Protein AF-0000000078819434 (afdb_homodimer)

Structure (mmCIF, N/CA/C/O backbone):
data_AF-0000000078819434-model_v1
#
loop_
_entity.id
_entity.type
_entity.pdbx_description
1 polymer 'TsaA-like domain-containing protein'
#
loop_
_atom_site.group_PDB
_atom_site.id
_atom_site.type_symbol
_atom_site.label_atom_id
_atom_site.label_alt_id
_atom_site.label_comp_id
_atom_site.label_asym_id
_atom_site.label_entity_id
_atom_site.label_seq_id
_atom_site.pdbx_PDB_ins_code
_atom_site.Cartn_x
_atom_site.Cartn_y
_atom_site.Cartn_z
_atom_site.occupancy
_atom_site.B_iso_or_equiv
_atom_site.auth_seq_id
_atom_site.auth_comp_id
_atom_site.auth_asym_id
_atom_site.auth_atom_id
_atom_site.pdbx_PDB_model_num
ATOM 1 N N . MET A 1 1 ? -28.078 16.328 32.906 1 25.5 1 MET A N 1
ATOM 2 C CA . MET A 1 1 ? -27.984 14.93 32.469 1 25.5 1 MET A CA 1
ATOM 3 C C . MET A 1 1 ? -27.109 14.805 31.234 1 25.5 1 MET A C 1
ATOM 5 O O . MET A 1 1 ? -27.562 15.086 30.125 1 25.5 1 MET A O 1
ATOM 9 N N . ARG A 1 2 ? -25.828 15.281 31.203 1 29.62 2 ARG A N 1
ATOM 10 C CA . ARG A 1 2 ? -24.844 15.492 30.156 1 29.62 2 ARG A CA 1
ATOM 11 C C . ARG A 1 2 ? -24.516 14.188 29.438 1 29.62 2 ARG A C 1
ATOM 13 O O . ARG A 1 2 ? -24.094 13.211 30.078 1 29.62 2 ARG A O 1
ATOM 20 N N . GLN A 1 3 ? -25.312 13.688 28.453 1 29.58 3 GLN A N 1
ATOM 21 C CA . GLN A 1 3 ? -25.172 12.469 27.672 1 29.58 3 GLN A CA 1
ATOM 22 C C . GLN A 1 3 ? -23.719 12.234 27.281 1 29.58 3 GLN A C 1
ATOM 24 O O . GLN A 1 3 ? -23.125 13.062 26.594 1 29.58 3 GLN A O 1
ATOM 29 N N . LYS A 1 4 ? -22.844 11.484 28.062 1 32.09 4 LYS A N 1
ATOM 30 C CA . LYS A 1 4 ? -21.516 10.906 27.922 1 32.09 4 LYS A CA 1
ATOM 31 C C . LYS A 1 4 ? -21.312 10.305 26.547 1 32.09 4 LYS A C 1
ATOM 33 O O . LYS A 1 4 ? -22.016 9.359 26.156 1 32.09 4 LYS A O 1
ATOM 38 N N . MET A 1 5 ? -21.312 11.055 25.438 1 34.53 5 MET A N 1
ATOM 39 C CA . MET A 1 5 ? -20.969 10.609 24.094 1 34.53 5 MET A CA 1
ATOM 40 C C . MET A 1 5 ? -19.906 9.516 24.125 1 34.53 5 MET A C 1
ATOM 42 O O . MET A 1 5 ? -18.797 9.734 24.609 1 34.53 5 MET A O 1
ATOM 46 N N . ASN A 1 6 ? -20.172 8.156 24.5 1 36.69 6 ASN A N 1
ATOM 47 C CA . ASN A 1 6 ? -19.562 6.836 24.594 1 36.69 6 ASN A CA 1
ATOM 48 C C . ASN A 1 6 ? -18.438 6.664 23.578 1 36.69 6 ASN A C 1
ATOM 50 O O . ASN A 1 6 ? -18.672 6.656 22.375 1 36.69 6 ASN A O 1
ATOM 54 N N . GLU A 1 7 ? -17.203 7.133 23.688 1 38.94 7 GLU A N 1
ATOM 55 C CA . GLU A 1 7 ? -15.805 7.047 23.281 1 38.94 7 GLU A CA 1
ATOM 56 C C . GLU A 1 7 ? -15.422 5.617 22.922 1 38.94 7 GLU A C 1
ATOM 58 O O . GLU A 1 7 ? -14.5 5.043 23.5 1 38.94 7 GLU A O 1
ATOM 63 N N . SER A 1 8 ? -16.219 4.703 22.812 1 44.66 8 SER A N 1
ATOM 64 C CA . SER A 1 8 ? -15.781 3.33 22.594 1 44.66 8 SER A CA 1
ATOM 65 C C . SER A 1 8 ? -14.797 3.244 21.422 1 44.66 8 SER A C 1
ATOM 67 O O . SER A 1 8 ? -15.078 2.594 20.422 1 44.66 8 SER A O 1
ATOM 69 N N . ALA A 1 9 ? -14.328 4.371 20.938 1 54 9 ALA A N 1
ATOM 70 C CA . ALA A 1 9 ? -13.297 4.301 19.906 1 54 9 ALA A CA 1
ATOM 71 C C . ALA A 1 9 ? -12.227 3.271 20.266 1 54 9 ALA A C 1
ATOM 73 O O . ALA A 1 9 ? -11.695 3.281 21.391 1 54 9 ALA A O 1
ATOM 74 N N . GLU A 1 10 ? -12.406 2.029 19.938 1 62.59 10 GLU A N 1
ATOM 75 C CA . GLU A 1 10 ? -11.297 1.103 20.141 1 62.59 10 GLU A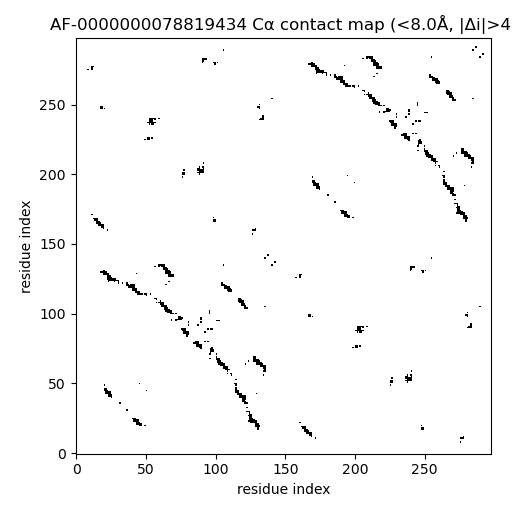 CA 1
ATOM 76 C C . GLU A 1 10 ? -9.961 1.827 20.078 1 62.59 10 GLU A C 1
ATOM 78 O O . GLU A 1 10 ? -9.742 2.682 19.219 1 62.59 10 GLU A O 1
ATOM 83 N N . PRO A 1 11 ? -9.289 1.777 21.25 1 76.62 11 PRO A N 1
ATOM 84 C CA . PRO A 1 11 ? -7.977 2.43 21.297 1 76.62 11 PRO A CA 1
ATOM 85 C C . PRO A 1 11 ? -7.098 2.076 20.094 1 76.62 11 PRO A C 1
ATOM 87 O O . PRO A 1 11 ? -7.191 0.965 19.578 1 76.62 11 PRO A O 1
ATOM 90 N N . ILE A 1 12 ? -6.488 3.025 19.438 1 81.5 12 ILE A N 1
ATOM 91 C CA . ILE A 1 12 ? -5.496 2.799 18.391 1 81.5 12 ILE A CA 1
ATOM 92 C C . ILE A 1 12 ? -4.402 1.867 18.906 1 81.5 12 ILE A C 1
ATOM 94 O O . ILE A 1 12 ? -3.797 2.131 19.953 1 81.5 12 ILE A O 1
ATOM 98 N N . PRO A 1 13 ? -4.238 0.795 18.172 1 90.56 13 PRO A N 1
ATOM 99 C CA . PRO A 1 13 ? -3.193 -0.119 18.641 1 90.56 13 PRO A CA 1
ATOM 100 C C . PRO A 1 13 ? -1.81 0.527 18.656 1 90.56 13 PRO A C 1
ATOM 102 O O . PRO A 1 13 ? -1.481 1.321 17.781 1 90.56 13 PRO A O 1
ATOM 105 N N . GLU A 1 14 ? -1.009 0.171 19.594 1 92.31 14 GLU A N 1
ATOM 106 C CA . GLU A 1 14 ? 0.355 0.684 19.672 1 92.31 14 GLU A CA 1
ATOM 107 C C . GLU A 1 14 ? 1.244 0.078 18.594 1 92.31 14 GLU A C 1
ATOM 109 O O . GLU A 1 14 ? 2.096 0.765 18.031 1 92.31 14 GLU A O 1
ATOM 114 N N . LYS A 1 15 ? 1.015 -1.236 18.406 1 97.44 15 LYS A N 1
ATOM 115 C CA . LYS A 1 15 ? 1.747 -1.977 17.375 1 97.44 15 LYS A CA 1
ATOM 116 C C . LYS A 1 15 ? 0.814 -2.889 16.578 1 97.44 15 LYS A C 1
ATOM 118 O O . LYS A 1 15 ? -0.239 -3.291 17.078 1 97.44 15 LYS A O 1
ATOM 123 N N . VAL A 1 16 ? 1.163 -3.109 15.391 1 97.44 16 VAL A N 1
ATOM 124 C CA . VAL A 1 16 ? 0.463 -4.039 14.516 1 97.44 16 VAL A CA 1
ATOM 125 C C . VAL A 1 16 ? 1.442 -5.078 13.977 1 97.44 16 VAL A C 1
ATOM 127 O O . VAL A 1 16 ? 2.539 -4.734 13.523 1 97.44 16 VAL A O 1
ATOM 130 N N . GLU A 1 17 ? 1.065 -6.328 14 1 97.75 17 GLU A N 1
ATOM 131 C CA . GLU A 1 17 ? 1.935 -7.406 13.539 1 97.75 17 GLU A CA 1
ATOM 132 C C . GLU A 1 17 ? 1.395 -8.047 12.266 1 97.75 17 GLU A C 1
ATOM 134 O O . GLU A 1 17 ? 0.204 -8.359 12.18 1 97.75 17 GLU A O 1
ATOM 139 N N . PHE A 1 18 ? 2.232 -8.266 11.305 1 98.12 18 PHE A N 1
ATOM 140 C CA . PHE A 1 18 ? 1.884 -8.906 10.047 1 98.12 18 PHE A CA 1
ATOM 141 C C . PHE A 1 18 ? 2.756 -10.133 9.805 1 98.12 18 PHE A C 1
ATOM 143 O O . PHE A 1 18 ? 3.881 -10.203 10.297 1 98.12 18 PHE A O 1
ATOM 150 N N . THR A 1 19 ? 2.254 -11.055 9.109 1 98.31 19 THR A N 1
ATOM 151 C CA . THR A 1 19 ? 2.982 -12.227 8.633 1 98.31 19 THR A CA 1
ATOM 152 C C . THR A 1 19 ? 3.127 -12.195 7.117 1 98.31 19 THR A C 1
ATOM 154 O O . THR A 1 19 ? 2.127 -12.18 6.395 1 98.31 19 THR A O 1
ATOM 157 N N . PRO A 1 20 ? 4.398 -12.172 6.641 1 98.75 20 PRO A N 1
ATOM 158 C CA . PRO A 1 20 ? 4.543 -12.195 5.184 1 98.75 20 PRO A CA 1
ATOM 159 C C . PRO A 1 20 ? 3.73 -13.312 4.523 1 98.75 20 PRO A C 1
ATOM 161 O O . PRO A 1 20 ? 3.666 -14.422 5.047 1 98.75 20 PRO A O 1
ATOM 164 N N . ILE A 1 21 ? 3.125 -13.031 3.438 1 98.88 21 ILE A N 1
ATOM 165 C CA . ILE A 1 21 ? 2.275 -14 2.758 1 98.88 21 ILE A CA 1
ATOM 166 C C . ILE A 1 21 ? 3.1 -14.781 1.735 1 98.88 21 ILE A C 1
ATOM 168 O O . ILE A 1 21 ? 2.617 -15.758 1.153 1 98.88 21 ILE A O 1
ATOM 172 N N . GLY A 1 22 ? 4.277 -14.352 1.453 1 98.75 22 GLY A N 1
ATOM 173 C CA . GLY A 1 22 ? 5.211 -14.906 0.484 1 98.75 22 GLY A CA 1
ATOM 174 C C . GLY A 1 22 ? 6.477 -14.086 0.333 1 98.75 22 GLY A C 1
ATOM 175 O O . GLY A 1 22 ? 6.812 -13.289 1.211 1 98.75 22 GLY A O 1
ATOM 176 N N . TYR A 1 23 ? 7.227 -14.312 -0.763 1 98.5 23 TYR A N 1
ATOM 177 C CA . TYR A 1 23 ? 8.461 -13.57 -1.005 1 98.5 23 TYR A CA 1
ATOM 178 C C . TYR A 1 23 ? 8.734 -13.438 -2.498 1 98.5 23 TYR A C 1
ATOM 180 O O . TYR A 1 23 ? 8.148 -14.164 -3.309 1 98.5 23 TYR A O 1
ATOM 188 N N . VAL A 1 24 ? 9.547 -12.516 -2.838 1 97.69 24 VAL A N 1
ATOM 189 C CA . VAL A 1 24 ? 9.922 -12.242 -4.219 1 97.69 24 VAL A CA 1
ATOM 190 C C . VAL A 1 24 ? 11.078 -13.156 -4.633 1 97.69 24 VAL A C 1
ATOM 192 O O . VAL A 1 24 ? 12.016 -13.359 -3.865 1 97.69 24 VAL A O 1
ATOM 195 N N . GLU A 1 25 ? 10.992 -13.703 -5.781 1 97.19 25 GLU A N 1
ATOM 196 C CA . GLU A 1 25 ? 12.094 -14.414 -6.426 1 97.19 25 GLU A CA 1
ATOM 197 C C . GLU A 1 25 ? 12.461 -13.766 -7.758 1 97.19 25 GLU A C 1
ATOM 199 O O . GLU A 1 25 ? 11.648 -13.727 -8.688 1 97.19 25 GLU A O 1
ATOM 204 N N . ASN A 1 26 ? 13.594 -13.203 -7.809 1 94.88 26 ASN A N 1
ATOM 205 C CA . ASN A 1 26 ? 14.141 -12.633 -9.031 1 94.88 26 ASN A CA 1
ATOM 206 C C . ASN A 1 26 ? 15.664 -12.5 -8.961 1 94.88 26 ASN A C 1
ATOM 208 O O . ASN A 1 26 ? 16.297 -13.125 -8.109 1 94.88 26 ASN A O 1
ATOM 212 N N . ASP A 1 27 ? 16.219 -11.812 -9.977 1 88.62 27 ASP A N 1
ATOM 213 C CA . ASP A 1 27 ? 17.672 -11.734 -10.055 1 88.62 27 ASP A CA 1
ATOM 214 C C . ASP A 1 27 ? 18.188 -10.344 -9.68 1 88.62 27 ASP A C 1
ATOM 216 O O . ASP A 1 27 ? 19.312 -9.984 -9.992 1 88.62 27 ASP A O 1
ATOM 220 N N . TYR A 1 28 ? 17.266 -9.641 -8.984 1 79.56 28 TYR A N 1
ATOM 221 C CA . TYR A 1 28 ? 17.641 -8.312 -8.523 1 79.56 28 TYR A CA 1
ATOM 222 C C . TYR A 1 28 ? 18.359 -8.383 -7.18 1 79.56 28 TYR A C 1
ATOM 224 O O . TYR A 1 28 ? 17.812 -8.867 -6.191 1 79.56 28 TYR A O 1
ATOM 232 N N . LEU A 1 29 ? 19.625 -8.094 -7.176 1 70.06 29 LEU A N 1
ATOM 233 C CA . LEU A 1 29 ? 20.328 -8.18 -5.898 1 70.06 29 LEU A CA 1
ATOM 234 C C . LEU A 1 29 ? 20.422 -6.812 -5.238 1 70.06 29 LEU A C 1
ATOM 236 O O . LEU A 1 29 ? 20.641 -6.715 -4.027 1 70.06 29 LEU A O 1
ATOM 240 N N . GLU A 1 30 ? 20.375 -5.766 -6.023 1 71.81 30 GLU A N 1
ATOM 241 C CA . GLU A 1 30 ? 20.406 -4.402 -5.504 1 71.81 30 GLU A CA 1
ATOM 242 C C . GLU A 1 30 ? 19.297 -3.557 -6.117 1 71.81 30 GLU A C 1
ATOM 244 O O . GLU A 1 30 ? 18.844 -3.824 -7.234 1 71.81 30 GLU A O 1
ATOM 249 N N . PRO A 1 31 ? 18.844 -2.699 -5.102 1 64.56 31 PRO A N 1
ATOM 250 C CA . PRO A 1 31 ? 17.844 -1.808 -5.68 1 64.56 31 PRO A CA 1
ATOM 251 C C . PRO A 1 31 ? 18.344 -1.08 -6.926 1 64.56 31 PRO A C 1
ATOM 253 O O . PRO A 1 31 ? 19.516 -0.708 -7 1 64.56 31 PRO A O 1
ATOM 256 N N . GLY A 1 32 ? 17.844 -1.415 -8.078 1 58.59 32 GLY A N 1
ATOM 257 C CA . GLY A 1 32 ? 18.312 -0.776 -9.289 1 58.59 32 GLY A CA 1
ATOM 258 C C . GLY A 1 32 ? 17.516 0.456 -9.672 1 58.59 32 GLY A C 1
ATOM 259 O O . GLY A 1 32 ? 16.562 0.822 -8.984 1 58.59 32 GLY A O 1
ATOM 260 N N . HIS A 1 33 ? 18.078 1.129 -10.727 1 58.31 33 HIS A N 1
ATOM 261 C CA . HIS A 1 33 ? 17.391 2.275 -11.312 1 58.31 33 HIS A CA 1
ATOM 262 C C . HIS A 1 33 ? 16.125 1.846 -12.039 1 58.31 33 HIS A C 1
ATOM 264 O O . HIS A 1 33 ? 16.016 0.706 -12.5 1 58.31 33 HIS A O 1
ATOM 270 N N . ASN A 1 34 ? 14.992 2.672 -11.984 1 58.5 34 ASN A N 1
ATOM 271 C CA . ASN A 1 34 ? 13.633 2.523 -12.492 1 58.5 34 ASN A CA 1
ATOM 272 C C . ASN A 1 34 ? 13.625 1.877 -13.875 1 58.5 34 ASN A C 1
ATOM 274 O O . ASN A 1 34 ? 12.852 0.951 -14.133 1 58.5 34 ASN A O 1
ATOM 278 N N . GLU A 1 35 ? 14.523 2.307 -14.711 1 56.47 35 GLU A N 1
ATOM 279 C CA . GLU A 1 35 ? 14.43 1.918 -16.109 1 56.47 35 GLU A CA 1
ATOM 280 C C . GLU A 1 35 ? 14.711 0.429 -16.297 1 56.47 35 GLU A C 1
ATOM 282 O O . GLU A 1 35 ? 14.148 -0.212 -17.188 1 56.47 35 GLU A O 1
ATOM 287 N N . GLU A 1 36 ? 15.492 -0.073 -15.422 1 59.62 36 GLU A N 1
ATOM 288 C CA . GLU A 1 36 ? 15.867 -1.474 -15.586 1 59.62 36 GLU A CA 1
ATOM 289 C C . GLU A 1 36 ? 14.828 -2.402 -14.969 1 59.62 36 GLU A C 1
ATOM 291 O O . GLU A 1 36 ? 14.672 -3.545 -15.406 1 59.62 36 GLU A O 1
ATOM 296 N N . ILE A 1 37 ? 14.062 -1.906 -14.141 1 64.31 37 ILE A N 1
ATOM 297 C CA . ILE A 1 37 ? 13.117 -2.711 -13.375 1 64.31 37 ILE A CA 1
ATOM 298 C C . ILE A 1 37 ? 11.828 -2.881 -14.18 1 64.31 37 ILE A C 1
ATOM 300 O O . ILE A 1 37 ? 11.234 -3.963 -14.188 1 64.31 37 ILE A O 1
ATOM 304 N N . TYR A 1 38 ? 11.414 -1.924 -14.969 1 66.12 38 TYR A N 1
ATOM 305 C CA . TYR A 1 38 ? 10.086 -1.907 -15.57 1 66.12 38 TYR A CA 1
ATOM 306 C C . TYR A 1 38 ? 9.914 -3.072 -16.547 1 66.12 38 TYR A C 1
ATOM 308 O O . TYR A 1 38 ? 8.812 -3.605 -16.688 1 66.12 38 TYR A O 1
ATOM 316 N N . GLY A 1 39 ? 10.961 -3.566 -16.953 1 78.56 39 GLY A N 1
ATOM 317 C CA . GLY A 1 39 ? 10.773 -4.613 -17.938 1 78.56 39 GLY A CA 1
ATOM 318 C C . GLY A 1 39 ? 11.18 -5.984 -17.453 1 78.56 39 GLY A C 1
ATOM 319 O O . GLY A 1 39 ? 11.023 -6.98 -18.156 1 78.56 39 GLY A O 1
ATOM 320 N N . LYS A 1 40 ? 11.336 -6.039 -16.203 1 89.44 40 LYS A N 1
ATOM 321 C CA . LYS A 1 40 ? 11.844 -7.312 -15.703 1 89.44 40 LYS A CA 1
ATOM 322 C C . LYS A 1 40 ? 10.742 -8.125 -15.039 1 89.44 40 LYS A C 1
ATOM 324 O O . LYS A 1 40 ? 9.867 -7.566 -14.367 1 89.44 40 LYS A O 1
ATOM 329 N N . VAL A 1 41 ? 10.867 -9.445 -15.273 1 95.44 41 VAL A N 1
ATOM 330 C CA . VAL A 1 41 ? 9.883 -10.375 -14.727 1 95.44 41 VAL A CA 1
ATOM 331 C C . VAL A 1 41 ? 10.32 -10.844 -13.344 1 95.44 41 VAL A C 1
ATOM 333 O O . VAL A 1 41 ? 11.5 -11.148 -13.133 1 95.44 41 VAL A O 1
ATOM 336 N N . SER A 1 42 ? 9.477 -10.852 -12.422 1 97.31 42 SER A N 1
ATOM 337 C CA . SER A 1 42 ? 9.672 -11.391 -11.086 1 97.31 42 SER A CA 1
ATOM 338 C C . SER A 1 42 ? 8.594 -12.398 -10.727 1 97.31 42 SER A C 1
ATOM 340 O O . SER A 1 42 ? 7.516 -12.398 -11.328 1 97.31 42 SER A O 1
ATOM 342 N N . LYS A 1 43 ? 8.938 -13.258 -9.836 1 98.62 43 LYS A N 1
ATOM 343 C CA . LYS A 1 43 ? 7.969 -14.18 -9.25 1 98.62 43 LYS A CA 1
ATOM 344 C C . LYS A 1 43 ? 7.652 -13.797 -7.805 1 98.62 43 LYS A C 1
ATOM 346 O O . LYS A 1 43 ? 8.539 -13.367 -7.059 1 98.62 43 LYS A O 1
ATOM 351 N N . ILE A 1 44 ? 6.473 -13.891 -7.477 1 98.81 44 ILE A N 1
ATOM 352 C CA . ILE A 1 44 ? 6.047 -13.883 -6.082 1 98.81 44 ILE A CA 1
ATOM 353 C C . ILE A 1 44 ? 5.613 -15.289 -5.664 1 98.81 44 ILE A C 1
ATOM 355 O O . ILE A 1 44 ? 4.637 -15.828 -6.191 1 98.81 44 ILE A O 1
ATOM 359 N N . ILE A 1 45 ? 6.34 -15.859 -4.758 1 98.88 45 ILE A N 1
ATOM 360 C CA . ILE A 1 45 ? 6.02 -17.188 -4.242 1 98.88 45 ILE A CA 1
ATOM 361 C C . ILE A 1 45 ? 5.168 -17.062 -2.982 1 98.88 45 ILE A C 1
ATOM 363 O O . ILE A 1 45 ? 5.68 -16.734 -1.906 1 98.88 45 ILE A O 1
ATOM 367 N N . LEU A 1 46 ? 3.898 -17.312 -3.113 1 98.88 46 LEU A N 1
ATOM 368 C CA . LEU A 1 46 ? 2.979 -17.234 -1.985 1 98.88 46 LEU A CA 1
ATOM 369 C C . LEU A 1 46 ? 3.066 -18.484 -1.123 1 98.88 46 LEU A C 1
ATOM 371 O O . LEU A 1 46 ? 3.359 -19.578 -1.629 1 98.88 46 LEU A O 1
ATOM 375 N N . ARG A 1 47 ? 2.816 -18.328 0.183 1 98.69 47 ARG A N 1
ATOM 376 C CA . ARG A 1 47 ? 2.602 -19.516 1.012 1 98.69 47 ARG A CA 1
ATOM 377 C C . ARG A 1 47 ? 1.534 -20.422 0.406 1 98.69 47 ARG A C 1
ATOM 379 O O . ARG A 1 47 ? 0.509 -19.938 -0.083 1 98.69 47 ARG A O 1
ATOM 386 N N . LYS A 1 48 ? 1.708 -21.672 0.483 1 98.69 48 LYS A N 1
ATOM 387 C CA . LYS A 1 48 ? 0.814 -22.625 -0.157 1 98.69 48 LYS A CA 1
ATOM 388 C C . LYS A 1 48 ? -0.596 -22.531 0.417 1 98.69 48 LYS A C 1
ATOM 390 O O . LYS A 1 48 ? -1.579 -22.719 -0.304 1 98.69 48 LYS A O 1
ATOM 395 N N . ASP A 1 49 ? -0.721 -22.297 1.739 1 98.69 49 ASP A N 1
ATOM 396 C CA . ASP A 1 49 ? -2.025 -22.25 2.391 1 98.69 49 ASP A CA 1
ATOM 397 C C . ASP A 1 49 ? -2.824 -21.031 1.91 1 98.69 49 ASP A C 1
ATOM 399 O O . ASP A 1 49 ? -4.02 -20.922 2.188 1 98.69 49 ASP A O 1
ATOM 403 N N . LEU A 1 50 ? -2.23 -20.125 1.13 1 98.88 50 LEU A N 1
ATOM 404 C CA . LEU A 1 50 ? -2.895 -18.906 0.7 1 98.88 50 LEU A CA 1
ATOM 405 C C . LEU A 1 50 ? -3.188 -18.938 -0.797 1 98.88 50 LEU A C 1
ATOM 407 O O . LEU A 1 50 ? -3.709 -17.969 -1.355 1 98.88 50 LEU A O 1
ATOM 411 N N . GLU A 1 51 ? -2.883 -20 -1.437 1 98.81 51 GLU A N 1
ATOM 412 C CA . GLU A 1 51 ? -2.998 -20.156 -2.883 1 98.81 51 GLU A CA 1
ATOM 413 C C . GLU A 1 51 ? -4.395 -19.781 -3.369 1 98.81 51 GLU A C 1
ATOM 415 O O . GLU A 1 51 ? -4.539 -19.094 -4.375 1 98.81 51 GLU A O 1
ATOM 420 N N . ASP A 1 52 ? -5.414 -20.203 -2.627 1 98.81 52 ASP A N 1
ATOM 421 C CA . ASP A 1 52 ? -6.793 -19.984 -3.045 1 98.81 52 ASP A CA 1
ATOM 422 C C . ASP A 1 52 ? -7.117 -18.484 -3.104 1 98.81 52 ASP A C 1
ATOM 424 O O . ASP A 1 52 ? -8.062 -18.078 -3.779 1 98.81 52 ASP A O 1
ATOM 428 N N . GLY A 1 53 ? -6.344 -17.656 -2.379 1 98.88 53 GLY A N 1
ATOM 429 C CA . GLY A 1 53 ? -6.559 -16.219 -2.391 1 98.88 53 GLY A CA 1
ATOM 430 C C . GLY A 1 53 ? -6.285 -15.586 -3.74 1 98.88 53 GLY A C 1
ATOM 431 O O . GLY A 1 53 ? -6.68 -14.445 -3.986 1 98.88 53 GLY A O 1
ATOM 432 N N . LEU A 1 54 ? -5.676 -16.328 -4.621 1 98.88 54 LEU A N 1
ATOM 433 C CA . LEU A 1 54 ? -5.324 -15.828 -5.945 1 98.88 54 LEU A CA 1
ATOM 434 C C . LEU A 1 54 ? -6.445 -16.094 -6.945 1 98.88 54 LEU A C 1
ATOM 436 O O . LEU A 1 54 ? -6.344 -15.727 -8.117 1 98.88 54 LEU A O 1
ATOM 440 N N . TYR A 1 55 ? -7.555 -16.656 -6.453 1 98.75 55 TYR A N 1
ATOM 441 C CA . TYR A 1 55 ? -8.688 -16.938 -7.324 1 98.75 55 TYR A CA 1
ATOM 442 C C . TYR A 1 55 ? -9.117 -15.688 -8.078 1 98.75 55 TYR A C 1
ATOM 444 O O . TYR A 1 55 ? -9.359 -14.641 -7.465 1 98.75 55 TYR A O 1
ATOM 452 N N . ARG A 1 56 ? -9.078 -15.664 -9.445 1 98.5 56 ARG A N 1
ATOM 453 C CA . ARG A 1 56 ? -9.531 -14.656 -10.406 1 98.5 56 ARG A CA 1
ATOM 454 C C . ARG A 1 56 ? -8.5 -13.539 -10.547 1 98.5 56 ARG A C 1
ATOM 456 O O . ARG A 1 56 ? -8.812 -12.477 -11.078 1 98.5 56 ARG A O 1
ATOM 463 N N . VAL A 1 57 ? -7.293 -13.727 -10.086 1 98.69 57 VAL A N 1
ATOM 464 C CA . VAL A 1 57 ? -6.238 -12.75 -10.312 1 98.69 57 VAL A CA 1
ATOM 465 C C . VAL A 1 57 ? -5.922 -12.664 -11.805 1 98.69 57 VAL A C 1
ATOM 467 O O . VAL A 1 57 ? -5.438 -11.641 -12.289 1 98.69 57 VAL A O 1
ATOM 470 N N . ASP A 1 58 ? -6.141 -13.734 -12.508 1 98.31 58 ASP A N 1
ATOM 471 C CA . ASP A 1 58 ? -5.824 -13.82 -13.93 1 98.31 58 ASP A CA 1
ATOM 472 C C . ASP A 1 58 ? -6.793 -12.98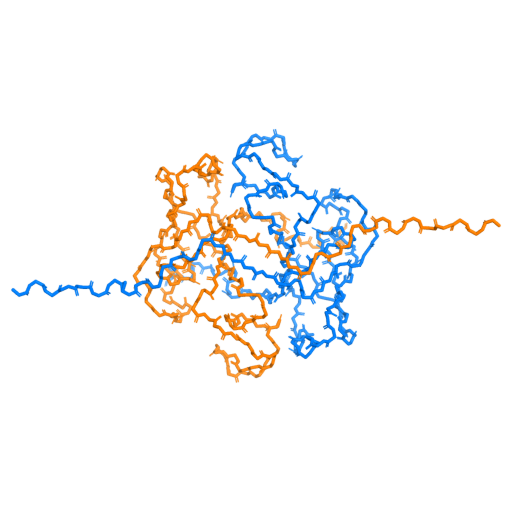4 -14.766 1 98.31 58 ASP A C 1
ATOM 474 O O . ASP A 1 58 ? -6.617 -12.844 -15.977 1 98.31 58 ASP A O 1
ATOM 478 N N . GLU A 1 59 ? -7.797 -12.367 -14.148 1 97.81 59 GLU A N 1
ATOM 479 C CA . GLU A 1 59 ? -8.719 -11.453 -14.82 1 97.81 59 GLU A CA 1
ATOM 480 C C . GLU A 1 59 ? -8.211 -10.016 -14.75 1 97.81 59 GLU A C 1
ATOM 482 O O . GLU A 1 59 ? -8.797 -9.117 -15.359 1 97.81 59 GLU A O 1
ATOM 487 N N . LEU A 1 60 ? -7.133 -9.82 -14.062 1 97.69 60 LEU A N 1
ATOM 488 C CA . LEU A 1 60 ? -6.594 -8.484 -13.828 1 97.69 60 LEU A CA 1
ATOM 489 C C . LEU A 1 60 ? -5.387 -8.219 -14.727 1 97.69 60 LEU A C 1
ATOM 491 O O . LEU A 1 60 ? -4.656 -9.148 -15.078 1 97.69 60 LEU A O 1
ATOM 495 N N . GLU A 1 61 ? -5.215 -6.977 -15.055 1 97.12 61 GLU A N 1
ATOM 496 C CA . GLU A 1 61 ? -4.055 -6.586 -15.852 1 97.12 61 GLU A CA 1
ATOM 497 C C . GLU A 1 61 ? -2.922 -6.078 -14.961 1 97.12 61 GLU A C 1
ATOM 499 O O . GLU A 1 61 ? -1.747 -6.32 -15.242 1 97.12 61 GLU A O 1
ATOM 504 N N . LYS A 1 62 ? -3.322 -5.375 -13.906 1 97.5 62 LYS A N 1
ATOM 505 C CA . LYS A 1 62 ? -2.352 -4.75 -13.008 1 97.5 62 LYS A CA 1
ATOM 506 C C . LYS A 1 62 ? -2.666 -5.066 -11.555 1 97.5 62 LYS A C 1
ATOM 508 O O . LYS A 1 62 ? -3.828 -5.266 -11.188 1 97.5 62 LYS A O 1
ATOM 513 N N . LEU A 1 63 ? -1.643 -5.133 -10.75 1 98.44 63 LEU A N 1
ATOM 514 C CA . LEU A 1 63 ? -1.741 -5.422 -9.32 1 98.44 63 LEU A CA 1
ATOM 515 C C . LEU A 1 63 ? -0.889 -4.453 -8.508 1 98.44 63 LEU A C 1
ATOM 517 O O . LEU A 1 63 ? 0.141 -3.975 -8.992 1 98.44 63 LEU A O 1
ATOM 521 N N . TYR A 1 64 ? -1.313 -4.172 -7.312 1 98.5 64 TYR A N 1
ATOM 522 C CA . TYR A 1 64 ? -0.448 -3.625 -6.273 1 98.5 64 TYR A CA 1
ATOM 523 C C . TYR A 1 64 ? 0.271 -4.738 -5.52 1 98.5 64 TYR A C 1
ATOM 525 O O . TYR A 1 64 ? -0.356 -5.703 -5.082 1 98.5 64 TYR A O 1
ATOM 533 N N . ILE A 1 65 ? 1.507 -4.609 -5.418 1 98.75 65 ILE A N 1
ATOM 534 C CA . ILE A 1 65 ? 2.254 -5.469 -4.504 1 98.75 65 ILE A CA 1
ATOM 535 C C . ILE A 1 65 ? 2.771 -4.645 -3.328 1 98.75 65 ILE A C 1
ATOM 537 O O . ILE A 1 65 ? 3.48 -3.654 -3.521 1 98.75 65 ILE A O 1
ATOM 541 N N . LEU A 1 66 ? 2.35 -4.953 -2.131 1 98.94 66 LEU A N 1
ATOM 542 C CA . LEU A 1 66 ? 2.887 -4.395 -0.896 1 98.94 66 LEU A CA 1
ATOM 543 C C . LEU A 1 66 ? 3.926 -5.328 -0.283 1 98.94 66 LEU A C 1
ATOM 545 O O . LEU A 1 66 ? 3.691 -6.535 -0.168 1 98.94 66 LEU A O 1
ATOM 549 N N . PHE A 1 67 ? 5.012 -4.824 0.071 1 98.69 67 PHE A N 1
ATOM 550 C CA . PHE A 1 67 ? 6.098 -5.66 0.562 1 98.69 67 PHE A CA 1
ATOM 551 C C . PHE A 1 67 ? 6.867 -4.953 1.672 1 98.69 67 PHE A C 1
ATOM 553 O O . PHE A 1 67 ? 6.602 -3.789 1.975 1 98.69 67 PHE A O 1
ATOM 560 N N . TYR A 1 68 ? 7.727 -5.672 2.355 1 98.5 68 TYR A N 1
ATOM 561 C CA . TYR A 1 68 ? 8.461 -5.176 3.512 1 98.5 68 TYR A CA 1
ATOM 562 C C . TYR A 1 68 ? 9.922 -4.938 3.166 1 98.5 68 TYR A C 1
ATOM 564 O O . TYR A 1 68 ? 10.609 -5.844 2.68 1 98.5 68 TYR A O 1
ATOM 572 N N . PHE A 1 69 ? 10.391 -3.725 3.34 1 96.5 69 PHE A N 1
ATOM 573 C CA . PHE A 1 69 ? 11.812 -3.422 3.17 1 96.5 69 PHE A CA 1
ATOM 574 C C . PHE A 1 69 ? 12.633 -4.039 4.293 1 96.5 69 PHE A C 1
ATOM 576 O O . PHE A 1 69 ? 13.109 -3.334 5.184 1 96.5 69 PHE A O 1
ATOM 583 N N . SER A 1 70 ? 12.859 -5.324 4.203 1 94.75 70 SER A N 1
ATOM 584 C CA . SER A 1 70 ? 13.461 -6.086 5.293 1 94.75 70 SER A CA 1
ATOM 585 C C . SER A 1 70 ? 14.93 -5.719 5.488 1 94.75 70 SER A C 1
ATOM 587 O O . SER A 1 70 ? 15.5 -5.961 6.555 1 94.75 70 SER A O 1
ATOM 589 N N . LYS A 1 71 ? 15.57 -5.121 4.52 1 92.38 71 LYS A N 1
ATOM 590 C CA . LYS A 1 71 ? 17 -4.82 4.602 1 92.38 71 LYS A CA 1
ATOM 591 C C . LYS A 1 71 ? 17.234 -3.352 4.934 1 92.38 71 LYS A C 1
ATOM 593 O O . LYS A 1 71 ? 18.375 -2.926 5.117 1 92.38 71 LYS A O 1
ATOM 598 N N . SER A 1 72 ? 16.188 -2.578 4.969 1 92.88 72 SER A N 1
ATOM 599 C CA . SER A 1 72 ? 16.281 -1.149 5.258 1 92.88 72 SER A CA 1
ATOM 600 C C . SER A 1 72 ? 15.898 -0.852 6.707 1 92.88 72 SER A C 1
ATOM 602 O O . SER A 1 72 ? 14.719 -0.747 7.035 1 92.88 72 SER A O 1
ATOM 604 N N . LYS A 1 73 ? 16.906 -0.671 7.543 1 90.75 73 LYS A N 1
ATOM 605 C CA . LYS A 1 73 ? 16.688 -0.43 8.969 1 90.75 73 LYS A CA 1
ATOM 606 C C . LYS A 1 73 ? 16.906 1.038 9.312 1 90.75 73 LYS A C 1
ATOM 608 O O . LYS A 1 73 ? 17.812 1.682 8.766 1 90.75 73 LYS A O 1
ATOM 613 N N . GLY A 1 74 ? 16.094 1.512 10.227 1 94.81 74 GLY A N 1
ATOM 614 C CA . GLY A 1 74 ? 16.203 2.904 10.633 1 94.81 74 GLY A CA 1
ATOM 615 C C . GLY A 1 74 ? 15.633 3.867 9.602 1 94.81 74 GLY A C 1
ATOM 616 O O . GLY A 1 74 ? 15.219 3.453 8.523 1 94.81 74 GLY A O 1
ATOM 617 N N . TYR A 1 75 ? 15.547 5.129 10.008 1 97.62 75 TYR A N 1
ATOM 618 C CA . TYR A 1 75 ? 15.047 6.137 9.078 1 97.62 75 TYR A CA 1
ATOM 619 C C . TYR A 1 75 ? 15.445 7.539 9.531 1 97.62 75 TYR A C 1
ATOM 621 O O . TYR A 1 75 ? 15.758 7.754 10.703 1 97.62 75 TYR A O 1
ATOM 629 N N . LYS A 1 76 ? 15.531 8.359 8.516 1 97.69 76 LYS A N 1
ATOM 630 C CA . LYS A 1 76 ? 15.562 9.812 8.703 1 97.69 76 LYS A CA 1
ATOM 631 C C . LYS A 1 76 ? 14.289 10.461 8.172 1 97.69 76 LYS A C 1
ATOM 633 O O . LYS A 1 76 ? 13.805 10.102 7.098 1 97.69 76 LYS A O 1
ATOM 638 N N . LEU A 1 77 ? 13.742 11.398 8.938 1 98.69 77 LEU A N 1
ATOM 639 C CA . LEU A 1 77 ? 12.5 12.039 8.523 1 98.69 77 LEU A CA 1
ATOM 640 C C . LEU A 1 77 ? 12.734 12.93 7.309 1 98.69 77 LEU A C 1
ATOM 642 O O . LEU A 1 77 ? 11.844 13.078 6.461 1 98.69 77 LEU A O 1
ATOM 646 N N . ILE A 1 78 ? 13.836 13.57 7.324 1 98.75 78 ILE A N 1
ATOM 647 C CA . ILE A 1 78 ? 14.266 14.336 6.156 1 98.75 78 ILE A CA 1
ATOM 648 C C . ILE A 1 78 ? 15.516 13.703 5.555 1 98.75 78 ILE A C 1
ATOM 650 O O . ILE A 1 78 ? 16.469 13.391 6.27 1 98.75 78 ILE A O 1
ATOM 654 N N . HIS A 1 79 ? 15.492 13.484 4.262 1 98.12 79 HIS A N 1
ATOM 655 C CA . HIS A 1 79 ? 16.578 12.812 3.564 1 98.12 79 HIS A CA 1
ATOM 656 C C . HIS A 1 79 ? 16.719 13.32 2.135 1 98.12 79 HIS A C 1
ATOM 658 O O . HIS A 1 79 ? 15.883 14.102 1.667 1 98.12 79 HIS A O 1
ATOM 664 N N . ARG A 1 80 ? 17.734 12.883 1.481 1 97 80 ARG A N 1
ATOM 665 C CA . ARG A 1 80 ? 17.953 13.219 0.079 1 97 80 ARG A CA 1
ATOM 666 C C . ARG A 1 80 ? 17.391 12.148 -0.839 1 97 80 ARG A C 1
ATOM 668 O O . ARG A 1 80 ? 17.766 10.977 -0.744 1 97 80 ARG A O 1
ATOM 675 N N . ARG A 1 81 ? 16.484 12.555 -1.688 1 93.25 81 ARG A N 1
ATOM 676 C CA . ARG A 1 81 ? 15.906 11.602 -2.629 1 93.25 81 ARG A CA 1
ATOM 677 C C . ARG A 1 81 ? 16.953 11.086 -3.602 1 93.25 81 ARG A C 1
ATOM 679 O O . ARG A 1 81 ? 17.812 11.844 -4.074 1 93.25 81 ARG A O 1
ATOM 686 N N . HIS A 1 82 ? 16.828 9.867 -3.951 1 85.12 82 HIS A N 1
ATOM 687 C CA . HIS A 1 82 ? 17.828 9.242 -4.809 1 85.12 82 HIS A CA 1
ATOM 688 C C . HIS A 1 82 ? 17.641 9.656 -6.266 1 85.12 82 HIS A C 1
ATOM 690 O O . HIS A 1 82 ? 18.625 9.781 -7.004 1 85.12 82 HIS A O 1
ATOM 696 N N . TYR A 1 83 ? 16.422 9.836 -6.637 1 83.56 83 TYR A N 1
ATOM 697 C CA . TYR A 1 83 ? 16.141 9.977 -8.062 1 83.56 83 TYR A CA 1
ATOM 698 C C . TYR A 1 83 ? 16.422 11.391 -8.539 1 83.56 83 TYR A C 1
ATOM 700 O O . TYR A 1 83 ? 16.641 11.625 -9.734 1 83.56 83 TYR A O 1
ATOM 708 N N . ASP A 1 84 ? 16.438 12.469 -7.695 1 89.25 84 ASP A N 1
ATOM 709 C CA . ASP A 1 84 ? 16.688 13.82 -8.188 1 89.25 84 ASP A CA 1
ATOM 710 C C . ASP A 1 84 ? 17.625 14.578 -7.254 1 89.25 84 ASP A C 1
ATOM 712 O O . ASP A 1 84 ? 17.984 15.727 -7.523 1 89.25 84 ASP A O 1
ATOM 716 N N . GLY A 1 85 ? 17.969 13.977 -6.145 1 93.31 85 GLY A N 1
ATOM 717 C CA . GLY A 1 85 ? 18.938 14.555 -5.238 1 93.31 85 GLY A CA 1
ATOM 718 C C . GLY A 1 85 ? 18.359 15.633 -4.344 1 93.31 85 GLY A C 1
ATOM 719 O O . GLY A 1 85 ? 19.078 16.234 -3.541 1 93.31 85 GLY A O 1
ATOM 720 N N . GLU A 1 86 ? 17.125 15.875 -4.383 1 96.31 86 GLU A N 1
ATOM 721 C CA . GLU A 1 86 ? 16.5 16.922 -3.58 1 96.31 86 GLU A CA 1
ATOM 722 C C . GLU A 1 86 ? 16.172 16.422 -2.178 1 96.31 86 GLU A C 1
ATOM 724 O O . GLU A 1 86 ? 15.93 15.227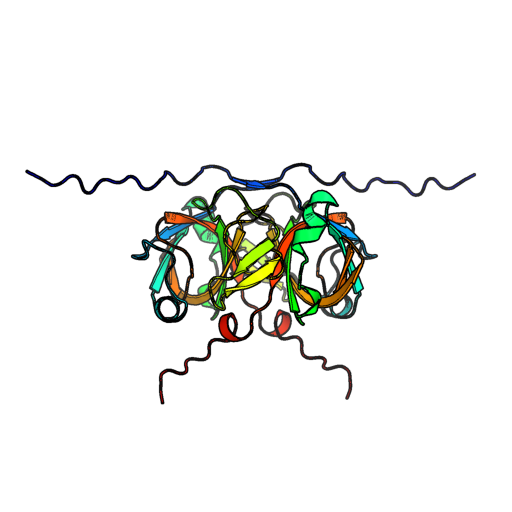 -1.982 1 96.31 86 GLU A O 1
ATOM 729 N N . MET A 1 87 ? 16.203 17.344 -1.203 1 98.19 87 MET A N 1
ATOM 730 C CA . MET A 1 87 ? 15.781 17.016 0.153 1 98.19 87 MET A CA 1
ATOM 731 C C . MET A 1 87 ? 14.266 16.844 0.223 1 98.19 87 MET A C 1
ATOM 733 O O . MET A 1 87 ? 13.523 17.594 -0.429 1 98.19 87 MET A O 1
ATOM 737 N N . SER A 1 88 ? 13.852 15.93 1.025 1 98.12 88 SER A N 1
ATOM 738 C CA . SER A 1 88 ? 12.43 15.648 1.147 1 98.12 88 SER A CA 1
ATOM 739 C C . SER A 1 88 ? 12.117 14.938 2.461 1 98.12 88 SER A C 1
ATOM 741 O O . SER A 1 88 ? 12.969 14.242 3.016 1 98.12 88 SER A O 1
ATOM 743 N N . GLY A 1 89 ? 10.906 15.219 2.973 1 98.88 89 GLY A N 1
ATOM 744 C CA . GLY A 1 89 ? 10.422 14.344 4.027 1 98.88 89 GLY A CA 1
ATOM 745 C C . GLY A 1 89 ? 10.172 12.922 3.553 1 98.88 89 GLY A C 1
ATOM 746 O O . GLY A 1 89 ? 9.844 12.703 2.383 1 98.88 89 GLY A O 1
ATOM 747 N N . VAL A 1 90 ? 10.289 12.016 4.449 1 98.75 90 VAL A N 1
ATOM 748 C CA . VAL A 1 90 ? 10.156 10.602 4.117 1 98.75 90 VAL A CA 1
ATOM 749 C C . VAL A 1 90 ? 8.758 10.328 3.561 1 98.75 90 VAL A C 1
ATOM 751 O O . VAL A 1 90 ? 8.586 9.469 2.688 1 98.75 90 VAL A O 1
ATOM 754 N N . PHE A 1 91 ? 7.691 11.078 3.961 1 98.88 91 PHE A N 1
ATOM 755 C CA . PHE A 1 91 ? 6.32 10.859 3.516 1 98.88 91 PHE A CA 1
ATOM 756 C C . PHE A 1 91 ? 6.059 11.578 2.201 1 98.88 91 PHE A C 1
ATOM 758 O O . PHE A 1 91 ? 4.98 11.438 1.614 1 98.88 91 PHE A O 1
ATOM 765 N N . ALA A 1 92 ? 7.004 12.367 1.735 1 98.56 92 ALA A N 1
ATOM 766 C CA . ALA A 1 92 ? 6.961 12.977 0.409 1 98.56 92 ALA A CA 1
ATOM 767 C C . ALA A 1 92 ? 7.961 12.312 -0.533 1 98.56 92 ALA A C 1
ATOM 769 O O . ALA A 1 92 ? 8.375 12.906 -1.528 1 98.56 92 ALA A O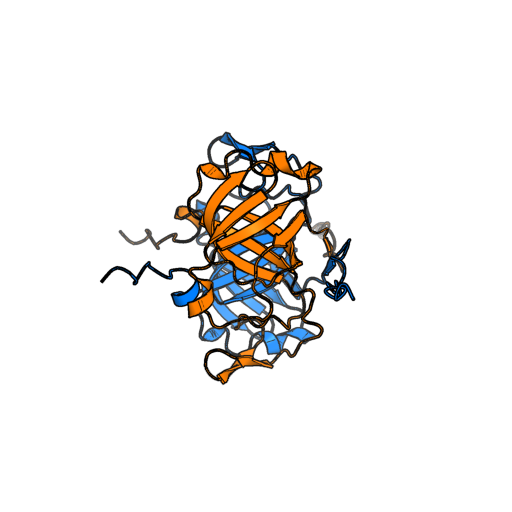 1
ATOM 770 N N . SER A 1 93 ? 8.383 11.102 -0.203 1 97.5 93 SER A N 1
ATOM 771 C CA . SER A 1 93 ? 9.32 10.352 -1.026 1 97.5 93 SER A CA 1
ATOM 772 C C . SER A 1 93 ? 8.992 8.859 -1.014 1 97.5 93 SER A C 1
ATOM 774 O O . SER A 1 93 ? 8.055 8.43 -0.338 1 97.5 93 SER A O 1
ATOM 776 N N . ARG A 1 94 ? 9.75 8.125 -1.806 1 96.38 94 ARG A N 1
ATOM 777 C CA . ARG A 1 94 ? 9.602 6.672 -1.88 1 96.38 94 ARG A CA 1
ATOM 778 C C . ARG A 1 94 ? 10.797 5.965 -1.253 1 96.38 94 ARG A C 1
ATOM 780 O O . ARG A 1 94 ? 11.133 4.848 -1.641 1 96.38 94 ARG A O 1
ATOM 787 N N . SER A 1 95 ? 11.461 6.625 -0.297 1 96 95 SER A N 1
ATOM 788 C CA . SER A 1 95 ? 12.602 6.051 0.415 1 96 95 SER A CA 1
ATOM 789 C C . SER A 1 95 ? 12.219 4.746 1.104 1 96 95 SER A C 1
ATOM 791 O O . SER A 1 95 ? 11.148 4.645 1.705 1 96 95 SER A O 1
ATOM 793 N N . PRO A 1 96 ? 13.133 3.719 1.024 1 96.56 96 PRO A N 1
ATOM 794 C CA . PRO A 1 96 ? 12.875 2.477 1.757 1 96.56 96 PRO A CA 1
ATOM 795 C C . PRO A 1 96 ? 13.117 2.617 3.258 1 96.56 96 PRO A C 1
ATOM 797 O O . PRO A 1 96 ? 12.75 1.729 4.031 1 96.56 96 PRO A O 1
ATOM 800 N N . PHE A 1 97 ? 13.82 3.67 3.707 1 97.5 97 PHE A N 1
ATOM 801 C CA . PHE A 1 97 ? 14.094 3.947 5.113 1 97.5 97 PHE A CA 1
ATOM 802 C C . PHE A 1 97 ? 12.984 4.797 5.723 1 97.5 97 PHE A C 1
ATOM 804 O O . PHE A 1 97 ? 13.008 6.023 5.633 1 97.5 97 PHE A O 1
ATOM 811 N N . ARG A 1 98 ? 12.102 4.199 6.402 1 98.25 98 ARG A N 1
ATOM 812 C CA . ARG A 1 98 ? 10.906 4.879 6.895 1 98.25 98 ARG A CA 1
ATOM 813 C C . ARG A 1 98 ? 10.414 4.254 8.195 1 98.25 98 ARG A C 1
ATOM 815 O O . ARG A 1 98 ? 10.836 3.154 8.555 1 98.25 98 ARG A O 1
ATOM 822 N N . PRO A 1 99 ? 9.5 4.957 8.969 1 98.5 99 PRO A N 1
ATOM 823 C CA . PRO A 1 99 ? 9.039 4.418 10.25 1 98.5 99 PRO A CA 1
ATOM 824 C C . PRO A 1 99 ? 8.453 3.014 10.125 1 98.5 99 PRO A C 1
ATOM 826 O O . PRO A 1 99 ? 8.711 2.158 10.977 1 98.5 99 PRO A O 1
ATOM 829 N N . ASN A 1 100 ? 7.641 2.811 9.125 1 98.69 100 ASN A N 1
ATOM 830 C CA . ASN A 1 100 ? 7.18 1.491 8.703 1 98.69 100 ASN A CA 1
ATOM 831 C C . ASN A 1 100 ? 7.645 1.158 7.289 1 98.69 100 ASN A C 1
ATOM 833 O O . ASN A 1 100 ? 7.176 1.761 6.324 1 98.69 100 ASN A O 1
ATOM 837 N N . GLY A 1 101 ? 8.547 0.194 7.148 1 98 101 GLY A N 1
ATOM 838 C CA . GLY A 1 101 ? 9.195 -0.122 5.887 1 98 101 GLY A CA 1
ATOM 839 C C . GLY A 1 101 ? 8.305 -0.886 4.93 1 98 101 GLY A C 1
ATOM 840 O O . GLY A 1 101 ? 8.641 -1.998 4.516 1 98 101 GLY A O 1
ATOM 841 N N . ILE A 1 102 ? 7.152 -0.308 4.535 1 98.62 102 ILE A N 1
ATOM 842 C CA . ILE A 1 102 ? 6.25 -0.93 3.57 1 98.62 102 ILE A CA 1
ATOM 843 C C . ILE A 1 102 ? 6.539 -0.391 2.172 1 98.62 102 ILE A C 1
ATOM 845 O O . ILE A 1 102 ? 6.574 0.824 1.962 1 98.62 102 ILE A O 1
ATOM 849 N N . GLY A 1 103 ? 6.816 -1.245 1.26 1 97.88 103 GLY A N 1
ATOM 850 C CA . GLY A 1 103 ? 6.941 -0.902 -0.147 1 97.88 103 GLY A CA 1
ATOM 851 C C . GLY A 1 103 ? 5.645 -1.062 -0.918 1 97.88 103 GLY A C 1
ATOM 852 O O . GLY A 1 103 ? 4.734 -1.761 -0.472 1 97.88 103 GLY A O 1
ATOM 853 N N . LEU A 1 104 ? 5.57 -0.452 -2.018 1 97.81 104 LEU A N 1
ATOM 854 C CA . LEU A 1 104 ? 4.406 -0.46 -2.893 1 97.81 104 LEU A CA 1
ATOM 855 C C . LEU A 1 104 ? 4.82 -0.351 -4.355 1 97.81 104 LEU A C 1
ATOM 857 O O . LEU A 1 104 ? 5.578 0.549 -4.727 1 97.81 104 LEU A O 1
ATOM 861 N N . THR A 1 105 ? 4.406 -1.249 -5.207 1 95.81 105 THR A N 1
ATOM 862 C CA . THR A 1 105 ? 4.656 -1.214 -6.645 1 95.81 105 THR A CA 1
ATOM 863 C C . THR A 1 105 ? 3.414 -1.632 -7.422 1 95.81 105 THR A C 1
ATOM 865 O O . THR A 1 105 ? 2.717 -2.572 -7.031 1 95.81 105 THR A O 1
ATOM 868 N N . ILE A 1 106 ? 3.109 -0.882 -8.43 1 96.38 106 ILE A N 1
ATOM 869 C CA . ILE A 1 106 ? 2.16 -1.381 -9.422 1 96.38 106 ILE A CA 1
ATOM 870 C C . ILE A 1 106 ? 2.891 -2.252 -10.438 1 96.38 106 ILE A C 1
ATOM 872 O O . ILE A 1 106 ? 3.91 -1.84 -11 1 96.38 106 ILE A O 1
ATOM 876 N N . VAL A 1 107 ? 2.332 -3.453 -10.703 1 96.5 107 VAL A N 1
ATOM 877 C CA . VAL A 1 107 ? 2.967 -4.379 -11.633 1 96.5 107 VAL A CA 1
ATOM 878 C C . VAL A 1 107 ? 1.962 -4.812 -12.695 1 96.5 107 VAL A C 1
ATOM 880 O O . VAL A 1 107 ? 0.752 -4.652 -12.516 1 96.5 107 VAL A O 1
ATOM 883 N N . GLU A 1 108 ? 2.543 -5.254 -13.758 1 96.75 108 GLU A N 1
ATOM 884 C CA . GLU A 1 108 ? 1.739 -5.934 -14.766 1 96.75 108 GLU A CA 1
ATOM 885 C C . GLU A 1 108 ? 1.61 -7.422 -14.453 1 96.75 108 GLU A C 1
ATOM 887 O O . GLU A 1 108 ? 2.607 -8.094 -14.172 1 96.75 108 GLU A O 1
ATOM 892 N N . PHE A 1 109 ? 0.352 -7.906 -14.445 1 98.44 109 PHE A N 1
ATOM 893 C CA . PHE A 1 109 ? 0.134 -9.336 -14.281 1 98.44 109 PHE A CA 1
ATOM 894 C C . PHE A 1 109 ? 0.566 -10.094 -15.531 1 98.44 109 PHE A C 1
ATOM 896 O O . PHE A 1 109 ? 0.268 -9.68 -16.656 1 98.44 109 PHE A O 1
ATOM 903 N N . LEU A 1 110 ? 1.278 -11.172 -15.359 1 98.56 110 LEU A N 1
ATOM 904 C CA . LEU A 1 110 ? 1.659 -11.992 -16.5 1 98.56 110 LEU A CA 1
ATOM 905 C C . LEU A 1 110 ? 0.939 -13.336 -16.469 1 98.56 110 LEU A C 1
ATOM 907 O O . LEU A 1 110 ? 0.228 -13.688 -17.406 1 98.56 110 LEU A O 1
ATOM 911 N N . LYS A 1 111 ? 1.099 -14.102 -15.406 1 98.69 111 LYS A N 1
ATOM 912 C CA . LYS A 1 111 ? 0.438 -15.391 -15.234 1 98.69 111 LYS A CA 1
ATOM 913 C C . LYS A 1 111 ? 0.537 -15.875 -13.789 1 98.69 111 LYS A C 1
ATOM 915 O O . LYS A 1 111 ? 1.265 -15.289 -12.984 1 98.69 111 LYS A O 1
ATOM 920 N N . VAL A 1 112 ? -0.236 -16.906 -13.445 1 98.81 112 VAL A N 1
ATOM 921 C CA . VAL A 1 112 ? -0.187 -17.547 -12.133 1 98.81 112 VAL A CA 1
ATOM 922 C C . VAL A 1 112 ? -0.168 -19.062 -12.297 1 98.81 112 VAL A C 1
ATOM 924 O O . VAL A 1 112 ? -0.868 -19.609 -13.156 1 98.81 112 VAL A O 1
ATOM 927 N N . GLU A 1 113 ? 0.753 -19.734 -11.68 1 98.56 113 GLU A N 1
ATOM 928 C CA . GLU A 1 113 ? 0.875 -21.188 -11.617 1 98.56 113 GLU A CA 1
ATOM 929 C C . GLU A 1 113 ? 0.908 -21.672 -10.172 1 98.56 113 GLU A C 1
ATOM 931 O O . GLU A 1 113 ? 1.95 -21.625 -9.516 1 98.56 113 GLU A O 1
ATOM 936 N N . GLY A 1 114 ? -0.256 -22.25 -9.758 1 98.31 114 GLY A N 1
ATOM 937 C CA . GLY A 1 114 ? -0.341 -22.594 -8.344 1 98.31 114 GLY A CA 1
ATOM 938 C C . GLY A 1 114 ? -0.218 -21.375 -7.434 1 98.31 114 GLY A C 1
ATOM 939 O O . GLY A 1 114 ? -0.962 -20.406 -7.582 1 98.31 114 GLY A O 1
ATOM 940 N N . ASN A 1 115 ? 0.771 -21.453 -6.527 1 98.81 115 ASN A N 1
ATOM 941 C CA . ASN A 1 115 ? 0.981 -20.359 -5.586 1 98.81 115 ASN A CA 1
ATOM 942 C C . ASN A 1 115 ? 2.057 -19.391 -6.078 1 98.81 115 ASN A C 1
ATOM 944 O O . ASN A 1 115 ? 2.549 -18.562 -5.312 1 98.81 115 ASN A O 1
ATOM 948 N N . VAL A 1 116 ? 2.426 -19.469 -7.348 1 98.88 116 VAL A N 1
ATOM 949 C CA . VAL A 1 116 ? 3.48 -18.625 -7.895 1 98.88 116 VAL A CA 1
ATOM 950 C C . VAL A 1 116 ? 2.877 -17.594 -8.844 1 98.88 116 VAL A C 1
ATOM 952 O O . VAL A 1 116 ? 2.268 -17.953 -9.852 1 98.88 116 VAL A O 1
ATOM 955 N N . LEU A 1 117 ? 2.998 -16.344 -8.578 1 98.88 117 LEU A N 1
ATOM 956 C CA . LEU A 1 117 ? 2.518 -15.219 -9.375 1 98.88 117 LEU A CA 1
ATOM 957 C C . LEU A 1 117 ? 3.658 -14.594 -10.172 1 98.88 117 LEU A C 1
ATOM 959 O O . LEU A 1 117 ? 4.672 -14.188 -9.594 1 98.88 117 LEU A O 1
ATOM 963 N N . TYR A 1 118 ? 3.547 -14.531 -11.492 1 98.81 118 TYR A N 1
ATOM 964 C CA . TYR A 1 118 ? 4.512 -13.883 -12.375 1 98.81 118 TYR A CA 1
ATOM 965 C C . TYR A 1 118 ? 4.07 -12.469 -12.719 1 98.81 118 TYR A C 1
ATOM 967 O O . TYR A 1 118 ? 2.953 -12.258 -13.188 1 98.81 118 TYR A O 1
ATOM 975 N N . VAL A 1 119 ? 4.961 -11.586 -12.492 1 98.12 119 VAL A N 1
ATOM 976 C CA . VAL A 1 119 ? 4.613 -10.188 -12.711 1 98.12 119 VAL A CA 1
ATOM 977 C C . VAL A 1 119 ? 5.785 -9.461 -13.367 1 98.12 119 VAL A C 1
ATOM 979 O O . VAL A 1 119 ? 6.918 -9.945 -13.344 1 98.12 119 VAL A O 1
ATOM 982 N N . LYS A 1 120 ? 5.5 -8.359 -13.922 1 96.06 120 LYS A N 1
ATOM 983 C CA . LYS A 1 120 ? 6.508 -7.504 -14.539 1 96.06 120 LYS A CA 1
ATOM 984 C C . LYS A 1 120 ? 6.535 -6.125 -13.883 1 96.06 120 LYS A C 1
ATOM 986 O O . LYS A 1 120 ? 5.488 -5.531 -13.633 1 96.06 120 LYS A O 1
ATOM 991 N N . GLY A 1 121 ? 7.77 -5.684 -13.602 1 93.25 121 GLY A N 1
ATOM 992 C CA . GLY A 1 121 ? 7.93 -4.316 -13.133 1 93.25 121 GLY A CA 1
ATOM 993 C C . GLY A 1 121 ? 7.957 -4.199 -11.617 1 93.25 121 GLY A C 1
ATOM 994 O O . GLY A 1 121 ? 7.715 -3.123 -11.07 1 93.25 121 GLY A O 1
ATOM 995 N N . LEU A 1 122 ? 8.227 -5.238 -10.906 1 94.88 122 LEU A N 1
ATOM 996 C CA . LEU A 1 122 ? 8.25 -5.227 -9.445 1 94.88 122 LEU A CA 1
ATOM 997 C C . LEU A 1 122 ? 9.547 -4.629 -8.922 1 94.88 122 LEU A C 1
ATOM 999 O O . LEU A 1 122 ? 10.633 -5.164 -9.188 1 94.88 122 LEU A O 1
ATOM 1003 N N . ASP A 1 123 ? 9.453 -3.543 -8.211 1 92.19 123 ASP A N 1
ATOM 1004 C CA . ASP A 1 123 ? 10.602 -2.869 -7.617 1 92.19 123 ASP A CA 1
ATOM 1005 C C . ASP A 1 123 ? 10.898 -3.426 -6.227 1 92.19 123 ASP A C 1
ATOM 1007 O O . ASP A 1 123 ? 10.75 -2.725 -5.223 1 92.19 123 ASP A O 1
ATOM 1011 N N . ALA A 1 124 ? 11.312 -4.609 -6.129 1 94.31 124 ALA A N 1
ATOM 1012 C CA . ALA A 1 124 ? 11.711 -5.332 -4.922 1 94.31 124 ALA A CA 1
ATOM 1013 C C . ALA A 1 124 ? 12.797 -6.359 -5.23 1 94.31 124 ALA A C 1
ATOM 1015 O O . ALA A 1 124 ? 12.695 -7.098 -6.215 1 94.31 124 ALA A O 1
ATOM 1016 N N . ILE A 1 125 ? 13.773 -6.434 -4.449 1 93.12 125 ILE A N 1
ATOM 1017 C CA . ILE A 1 125 ? 14.922 -7.305 -4.707 1 93.12 125 ILE A CA 1
ATOM 1018 C C . ILE A 1 125 ? 14.57 -8.742 -4.324 1 93.12 125 ILE A C 1
ATOM 1020 O O . ILE A 1 125 ? 13.578 -8.984 -3.629 1 93.12 125 ILE A O 1
ATOM 1024 N N . ASN A 1 126 ? 15.367 -9.602 -4.77 1 94.56 126 ASN A N 1
ATOM 1025 C CA . ASN A 1 126 ? 15.211 -11.023 -4.461 1 94.56 126 ASN A CA 1
ATOM 1026 C C . ASN A 1 126 ? 15.102 -11.258 -2.959 1 94.56 126 ASN A C 1
ATOM 1028 O O . ASN A 1 126 ? 15.852 -10.672 -2.18 1 94.56 126 ASN A O 1
ATOM 1032 N N . GLY A 1 127 ? 14.125 -12.117 -2.562 1 96 127 GLY A N 1
ATOM 1033 C CA . GLY A 1 127 ? 13.984 -12.492 -1.163 1 96 127 GLY A CA 1
ATOM 1034 C C . GLY A 1 127 ? 13.102 -11.539 -0.377 1 96 127 GLY A C 1
ATOM 1035 O O . GLY A 1 127 ? 12.797 -11.789 0.79 1 96 127 GLY A O 1
ATOM 1036 N N . THR A 1 128 ? 12.641 -10.469 -0.965 1 96.88 128 THR A N 1
ATOM 1037 C CA . THR A 1 128 ? 11.82 -9.477 -0.272 1 96.88 128 THR A CA 1
ATOM 1038 C C . THR A 1 128 ? 10.508 -10.102 0.202 1 96.88 128 THR A C 1
ATOM 1040 O O . THR A 1 128 ? 9.797 -10.734 -0.581 1 96.88 128 THR A O 1
ATOM 1043 N N . PRO A 1 129 ? 10.188 -9.984 1.516 1 98.56 129 PRO A N 1
ATOM 1044 C CA . PRO A 1 129 ? 8.883 -10.461 1.982 1 98.56 129 PRO A CA 1
ATOM 1045 C C . PRO A 1 129 ? 7.715 -9.672 1.384 1 98.56 129 PRO A C 1
ATOM 1047 O O . PRO A 1 129 ? 7.777 -8.445 1.295 1 98.56 129 PRO A O 1
ATOM 1050 N N . VAL A 1 130 ? 6.711 -10.367 0.964 1 98.88 130 VAL A N 1
ATOM 1051 C CA . VAL A 1 130 ? 5.5 -9.75 0.432 1 98.88 130 VAL A CA 1
ATOM 1052 C C . VAL A 1 130 ? 4.422 -9.719 1.511 1 98.88 130 VAL A C 1
ATOM 1054 O O . VAL A 1 130 ? 4.211 -10.711 2.219 1 98.88 130 VAL A O 1
ATOM 1057 N N . LEU A 1 131 ? 3.76 -8.586 1.641 1 98.94 131 LEU A N 1
ATOM 1058 C CA . LEU A 1 131 ? 2.795 -8.398 2.719 1 98.94 131 LEU A CA 1
ATOM 1059 C C . LEU A 1 131 ? 1.368 -8.539 2.201 1 98.94 131 LEU A C 1
ATOM 1061 O O . LEU A 1 131 ? 0.48 -8.992 2.928 1 98.94 131 LEU A O 1
ATOM 1065 N N . ASP A 1 132 ? 1.109 -8.078 0.983 1 98.94 132 ASP A N 1
ATOM 1066 C CA . ASP A 1 132 ? -0.242 -8.109 0.432 1 98.94 132 ASP A CA 1
ATOM 1067 C C . ASP A 1 132 ? -0.221 -7.922 -1.084 1 98.94 132 ASP A C 1
ATOM 1069 O O . ASP A 1 132 ? 0.777 -7.461 -1.644 1 98.94 132 ASP A O 1
ATOM 1073 N N . ILE A 1 133 ? -1.238 -8.305 -1.725 1 98.94 133 ILE A N 1
ATOM 1074 C CA . ILE A 1 133 ? -1.52 -8.117 -3.145 1 98.94 133 ILE A CA 1
ATOM 1075 C C . ILE A 1 133 ? -2.928 -7.555 -3.322 1 98.94 133 ILE A C 1
ATOM 1077 O O . ILE A 1 133 ? -3.873 -8.016 -2.68 1 98.94 133 ILE A O 1
ATOM 1081 N N . LYS A 1 134 ? -3.078 -6.527 -4.074 1 98.56 134 LYS A N 1
ATOM 1082 C CA . LYS A 1 134 ? -4.379 -5.922 -4.352 1 98.56 134 LYS A CA 1
ATOM 1083 C C . LYS A 1 134 ? -4.555 -5.652 -5.84 1 98.56 134 LYS A C 1
ATOM 1085 O O . LYS A 1 134 ? -3.59 -5.328 -6.539 1 98.56 134 LYS A O 1
ATOM 1090 N N . PRO A 1 135 ? -5.762 -5.75 -6.293 1 98.19 135 PRO A N 1
ATOM 1091 C CA . PRO A 1 135 ? -5.996 -5.355 -7.684 1 98.19 135 PRO A CA 1
ATOM 1092 C C . PRO A 1 135 ? -5.863 -3.852 -7.902 1 98.19 135 PRO A C 1
ATOM 1094 O O . PRO A 1 135 ? -6.238 -3.062 -7.031 1 98.19 135 PRO A O 1
ATOM 1097 N N . TYR A 1 136 ? -5.242 -3.473 -9 1 96.5 136 TYR A N 1
ATOM 1098 C CA . TYR A 1 136 ? -5.387 -2.115 -9.516 1 96.5 136 TYR A CA 1
ATOM 1099 C C . TYR A 1 136 ? -6.754 -1.922 -10.164 1 96.5 136 TYR A C 1
ATOM 1101 O O . TYR A 1 136 ? -7.07 -2.568 -11.164 1 96.5 136 TYR A O 1
ATOM 1109 N N . ILE A 1 137 ? -7.527 -1.108 -9.617 1 91.44 137 ILE A N 1
ATOM 1110 C CA . ILE A 1 137 ? -8.867 -0.853 -10.141 1 91.44 137 ILE A CA 1
ATOM 1111 C C . ILE A 1 137 ? -8.93 0.557 -10.727 1 91.44 137 ILE A C 1
ATOM 1113 O O . ILE A 1 137 ? -8.914 1.544 -9.984 1 91.44 137 ILE A O 1
ATOM 1117 N N . LYS A 1 138 ? -9.023 0.655 -12.023 1 86.62 138 LYS A N 1
ATOM 1118 C CA . LYS A 1 138 ? -8.945 1.917 -12.75 1 86.62 138 LYS A CA 1
ATOM 1119 C C . LYS A 1 138 ? -9.984 2.912 -12.242 1 86.62 138 LYS A C 1
ATOM 1121 O O . LYS A 1 138 ? -9.672 4.082 -12.008 1 86.62 138 LYS A O 1
ATOM 1126 N N . LYS A 1 139 ? -11.266 2.49 -12.047 1 82.06 139 LYS A N 1
ATOM 1127 C CA . LYS A 1 139 ? -12.352 3.363 -11.609 1 82.06 139 LYS A CA 1
ATOM 1128 C C . LYS A 1 139 ? -12.047 3.971 -10.242 1 82.06 139 LYS A C 1
ATOM 1130 O O . LYS A 1 139 ? -12.422 5.113 -9.969 1 82.06 139 LYS A O 1
ATOM 1135 N N . LEU A 1 140 ? -11.336 3.221 -9.438 1 81.12 140 LEU A N 1
ATOM 1136 C CA . LEU A 1 140 ? -10.984 3.672 -8.102 1 81.12 140 LEU A CA 1
ATOM 1137 C C . LEU A 1 140 ? -9.766 4.586 -8.133 1 81.12 140 LEU A C 1
ATOM 1139 O O . LEU A 1 140 ? -9.695 5.562 -7.379 1 81.12 140 LEU A O 1
ATOM 1143 N N . GLU A 1 141 ? -8.836 4.262 -8.984 1 82.06 141 GLU A N 1
ATOM 1144 C CA . GLU A 1 141 ? -7.535 4.93 -8.961 1 82.06 141 GLU A CA 1
ATOM 1145 C C . GLU A 1 141 ? -7.555 6.203 -9.805 1 82.06 141 GLU A C 1
ATOM 1147 O O . GLU A 1 141 ? -6.801 7.141 -9.539 1 82.06 141 GLU A O 1
ATOM 1152 N N . GLU A 1 142 ? -8.336 6.191 -10.852 1 73 142 GLU A N 1
ATOM 1153 C CA . GLU A 1 142 ? -8.297 7.309 -11.789 1 73 142 GLU A CA 1
ATOM 1154 C C . GLU A 1 142 ? -9.562 8.156 -11.695 1 73 142 GLU A C 1
ATOM 1156 O O . GLU A 1 142 ? -9.898 8.898 -12.625 1 73 142 GLU A O 1
ATOM 1161 N N . LYS A 1 143 ? -10.422 8.039 -10.602 1 63.97 143 LYS A N 1
ATOM 1162 C CA . LYS A 1 143 ? -11.672 8.781 -10.492 1 63.97 143 LYS A CA 1
ATOM 1163 C C . LYS A 1 143 ? -11.469 10.25 -10.859 1 63.97 143 LYS A C 1
ATOM 1165 O O . LYS A 1 143 ? -10.609 10.922 -10.297 1 63.97 143 LYS A O 1
ATOM 1170 N N . THR A 1 144 ? -11.633 10.562 -12.141 1 52.69 144 THR A N 1
ATOM 1171 C CA . THR A 1 144 ? -11.719 11.898 -12.734 1 52.69 144 THR A CA 1
ATOM 1172 C C . THR A 1 144 ? -12.906 12.664 -12.164 1 52.69 144 THR A C 1
ATOM 1174 O O . THR A 1 144 ? -13.906 12.062 -11.773 1 52.69 144 THR A O 1
ATOM 1177 N N . GLU A 1 145 ? -12.742 13.844 -11.672 1 48.44 145 GLU A N 1
ATOM 1178 C CA . GLU A 1 145 ? -13.75 14.859 -11.383 1 48.44 145 GLU A CA 1
ATOM 1179 C C . GLU A 1 145 ? -14.953 14.727 -12.305 1 48.44 145 GLU A C 1
ATOM 1181 O O . GLU A 1 145 ? -14.883 15.078 -13.484 1 48.44 145 GLU A O 1
ATOM 1186 N N . GLU A 1 146 ? -15.516 13.664 -12.578 1 42.28 146 GLU A N 1
ATOM 1187 C CA . GLU A 1 146 ? -16.688 13.867 -13.43 1 42.28 146 GLU A CA 1
ATOM 1188 C C . GLU A 1 146 ? -17.609 14.93 -12.852 1 42.28 146 GLU A C 1
ATOM 1190 O O . GLU A 1 146 ? -18.766 15.047 -13.266 1 42.28 146 GLU A O 1
ATOM 1195 N N . SER A 1 147 ? -17.422 15.609 -11.773 1 37.47 147 SER A N 1
ATOM 1196 C CA . SER A 1 147 ? -18.531 16.484 -11.453 1 37.47 147 SER A CA 1
ATOM 1197 C C . SER A 1 147 ? -18.859 17.422 -12.625 1 37.47 147 SER A C 1
ATOM 1199 O O . SER A 1 147 ? -20 17.891 -12.75 1 37.47 147 SER A O 1
ATOM 1201 N N . LYS A 1 148 ? -17.938 18.281 -13.148 1 36.78 148 LYS A N 1
ATOM 1202 C CA . LYS A 1 148 ? -18.484 19.578 -13.516 1 36.78 148 LYS A CA 1
ATOM 1203 C C . LYS A 1 148 ? -19.297 19.5 -14.805 1 36.78 148 LYS A C 1
ATOM 1205 O O . LYS A 1 148 ? -19.562 20.516 -15.445 1 36.78 148 LYS A O 1
ATOM 1210 N N . ASP A 1 149 ? -19.641 18.312 -15.5 1 30.84 149 ASP A N 1
ATOM 1211 C CA . ASP A 1 149 ? -20.641 18.734 -16.469 1 30.84 149 ASP A CA 1
ATOM 1212 C C . ASP A 1 149 ? -22.016 18.828 -15.812 1 30.84 149 ASP A C 1
ATOM 1214 O O . ASP A 1 149 ? -22.391 17.984 -15 1 30.84 149 ASP A O 1
ATOM 1218 N N . MET B 1 1 ? 35.594 -29.562 -5.508 1 25.55 1 MET B N 1
ATOM 1219 C CA . MET B 1 1 ? 35.594 -28.328 -4.746 1 25.55 1 MET B CA 1
ATOM 1220 C C . MET B 1 1 ? 34.312 -27.531 -4.984 1 25.55 1 MET B C 1
ATOM 1222 O O . MET B 1 1 ? 34.188 -26.859 -6.008 1 25.55 1 MET B O 1
ATOM 1226 N N . ARG B 1 2 ? 33.094 -28.062 -4.754 1 30.09 2 ARG B N 1
ATOM 1227 C CA . ARG B 1 2 ? 31.719 -27.656 -5.062 1 30.09 2 ARG B CA 1
ATOM 1228 C C . ARG B 1 2 ? 31.391 -26.312 -4.43 1 30.09 2 ARG B C 1
ATOM 1230 O O . ARG B 1 2 ? 31.531 -26.141 -3.217 1 30.09 2 ARG B O 1
ATOM 1237 N N . GLN B 1 3 ? 31.75 -25.156 -5.035 1 29.69 3 GLN B N 1
ATOM 1238 C CA . GLN B 1 3 ? 31.531 -23.781 -4.59 1 29.69 3 GLN B CA 1
ATOM 1239 C C . GLN B 1 3 ? 30.156 -23.609 -3.975 1 29.69 3 GLN B C 1
ATOM 1241 O O . GLN B 1 3 ? 29.141 -23.859 -4.637 1 29.69 3 GLN B O 1
ATOM 1246 N N . LYS B 1 4 ? 29.922 -23.812 -2.617 1 32.25 4 LYS B N 1
ATOM 1247 C CA . LYS B 1 4 ? 28.844 -23.531 -1.664 1 32.25 4 LYS B CA 1
ATOM 1248 C C . LYS B 1 4 ? 28.188 -22.188 -1.942 1 32.25 4 LYS B C 1
ATOM 1250 O O . LYS B 1 4 ? 28.828 -21.141 -1.832 1 32.25 4 LYS B O 1
ATOM 1255 N N . MET B 1 5 ? 27.484 -21.938 -3.051 1 34.75 5 MET B N 1
ATOM 1256 C CA . MET B 1 5 ? 26.672 -20.766 -3.334 1 34.75 5 MET B CA 1
ATOM 1257 C C . MET B 1 5 ? 26.047 -20.219 -2.057 1 34.75 5 MET B C 1
ATOM 1259 O O . MET B 1 5 ? 25.266 -20.906 -1.394 1 34.75 5 MET B O 1
ATOM 1263 N N . ASN B 1 6 ? 26.734 -19.453 -1.071 1 36.38 6 ASN B N 1
ATOM 1264 C CA . ASN B 1 6 ? 26.547 -18.703 0.163 1 36.38 6 ASN B CA 1
ATOM 1265 C C . ASN B 1 6 ? 25.141 -18.141 0.275 1 36.38 6 ASN B C 1
ATOM 1267 O O . ASN B 1 6 ? 24.734 -17.297 -0.536 1 36.38 6 ASN B O 1
AT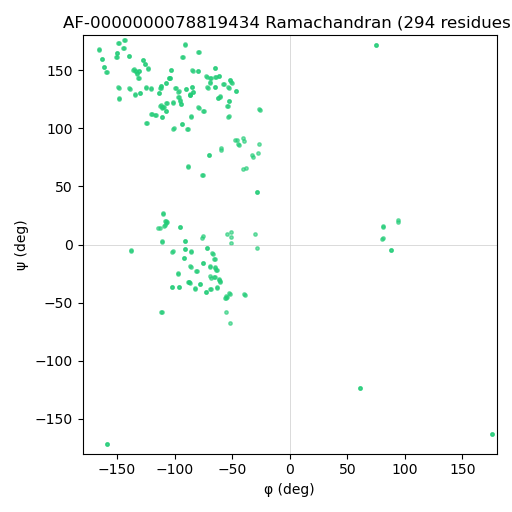OM 1271 N N . GLU B 1 7 ? 24.078 -18.766 0.769 1 38.69 7 GLU B N 1
ATOM 1272 C CA . GLU B 1 7 ? 22.75 -18.75 1.368 1 38.69 7 GLU B CA 1
ATOM 1273 C C . GLU B 1 7 ? 22.516 -17.484 2.186 1 38.69 7 GLU B C 1
ATOM 1275 O O . GLU B 1 7 ? 21.656 -17.438 3.062 1 38.69 7 GLU B O 1
ATOM 1280 N N . SER B 1 8 ? 23.406 -16.609 2.355 1 44.56 8 SER B N 1
ATOM 1281 C CA . SER B 1 8 ? 23.188 -15.609 3.387 1 44.56 8 SER B CA 1
ATOM 1282 C C . SER B 1 8 ? 21.844 -14.906 3.182 1 44.56 8 SER B C 1
ATOM 1284 O O . SER B 1 8 ? 21.812 -13.695 2.941 1 44.56 8 SER B O 1
ATOM 1286 N N . ALA B 1 9 ? 21.047 -15.391 2.283 1 53.97 9 ALA B N 1
ATOM 1287 C CA . ALA B 1 9 ? 19.719 -14.789 2.182 1 53.97 9 ALA B CA 1
ATOM 1288 C C . ALA B 1 9 ? 19.109 -14.562 3.564 1 53.97 9 ALA B C 1
ATOM 1290 O O . ALA B 1 9 ? 19.078 -15.477 4.387 1 53.97 9 ALA B O 1
ATOM 1291 N N . GLU B 1 10 ? 19.375 -13.461 4.23 1 62.12 10 GLU B N 1
ATOM 1292 C CA . GLU B 1 10 ? 18.656 -13.195 5.469 1 62.12 10 GLU B CA 1
ATOM 1293 C C . GLU B 1 10 ? 17.297 -13.891 5.469 1 62.12 10 GLU B C 1
ATOM 1295 O O . GLU B 1 10 ? 16.578 -13.875 4.461 1 62.12 10 GLU B O 1
ATOM 1300 N N . PRO B 1 11 ? 17.172 -14.844 6.422 1 76.44 11 PRO B N 1
ATOM 1301 C CA . PRO B 1 11 ? 15.898 -15.562 6.512 1 76.44 11 PRO B CA 1
ATOM 1302 C C . PRO B 1 11 ? 14.695 -14.625 6.465 1 76.44 11 PRO B C 1
ATOM 1304 O O . PRO B 1 11 ? 14.766 -13.492 6.949 1 76.44 11 PRO B O 1
ATOM 1307 N N . ILE B 1 12 ? 13.695 -14.891 5.656 1 81.12 12 ILE B N 1
ATOM 1308 C CA . ILE B 1 12 ? 12.43 -14.18 5.652 1 81.12 12 ILE B CA 1
ATOM 1309 C C . ILE B 1 12 ? 11.844 -14.156 7.062 1 81.12 12 ILE B C 1
ATOM 1311 O O . ILE B 1 12 ? 11.672 -15.203 7.688 1 81.12 12 ILE B O 1
ATOM 1315 N N . PRO B 1 13 ? 11.602 -12.938 7.504 1 90.38 13 PRO B N 1
ATOM 1316 C CA . PRO B 1 13 ? 11.039 -12.875 8.852 1 90.38 13 PRO B CA 1
ATOM 1317 C C . PRO B 1 13 ? 9.688 -13.586 8.961 1 90.38 13 PRO B C 1
ATOM 1319 O O . PRO B 1 13 ? 8.883 -13.531 8.031 1 90.38 13 PRO B O 1
ATOM 1322 N N . GLU B 1 14 ? 9.43 -14.188 10.062 1 92.12 14 GLU B N 1
ATOM 1323 C CA . GLU B 1 14 ? 8.148 -14.852 10.297 1 92.12 14 GLU B CA 1
ATOM 1324 C C . GLU B 1 14 ? 7.027 -13.844 10.516 1 92.12 14 GLU B C 1
ATOM 1326 O O . GLU B 1 14 ? 5.906 -14.039 10.047 1 92.12 14 GLU B O 1
ATOM 1331 N N . LYS B 1 15 ? 7.402 -12.797 11.273 1 97.44 15 LYS B N 1
ATOM 1332 C CA . LYS B 1 15 ? 6.473 -11.711 11.555 1 97.44 15 LYS B CA 1
ATOM 1333 C C . LYS B 1 15 ? 7.152 -10.352 11.406 1 97.44 15 LYS B C 1
ATOM 1335 O O . LYS B 1 15 ? 8.375 -10.242 11.547 1 97.44 15 LYS B O 1
ATOM 1340 N N . VAL B 1 16 ? 6.398 -9.398 11.055 1 97.44 16 VAL B N 1
ATOM 1341 C CA . VAL B 1 16 ? 6.844 -8.016 10.977 1 97.44 16 VAL B CA 1
ATOM 1342 C C . VAL B 1 16 ? 5.945 -7.125 11.836 1 97.44 16 VAL B C 1
ATOM 1344 O O . VAL B 1 16 ? 4.719 -7.246 11.781 1 97.44 16 VAL B O 1
ATOM 1347 N N . GLU B 1 17 ? 6.527 -6.242 12.594 1 97.75 17 GLU B N 1
ATOM 1348 C CA . GLU B 1 17 ? 5.77 -5.363 13.484 1 97.75 17 GLU B CA 1
ATOM 1349 C C . GLU B 1 17 ? 5.855 -3.91 13.023 1 97.75 17 GLU B C 1
ATOM 1351 O O . GLU B 1 17 ? 6.938 -3.416 12.703 1 97.75 17 GLU B O 1
ATOM 1356 N N . PHE B 1 18 ? 4.758 -3.229 13 1 98.12 18 PHE B N 1
ATOM 1357 C CA . PHE B 1 18 ? 4.672 -1.819 12.633 1 98.12 18 PHE B CA 1
ATOM 1358 C C . PHE B 1 18 ? 4.035 -1.005 13.75 1 98.12 18 PHE B C 1
ATOM 1360 O O . PHE B 1 18 ? 3.244 -1.531 14.539 1 98.12 18 PHE B O 1
ATOM 1367 N N . THR B 1 19 ? 4.387 0.203 13.844 1 98.31 19 THR B N 1
ATOM 1368 C CA . THR B 1 19 ? 3.768 1.178 14.742 1 98.31 19 THR B CA 1
ATOM 1369 C C . THR B 1 19 ? 3.008 2.234 13.945 1 98.31 19 THR B C 1
ATOM 1371 O O . THR B 1 19 ? 3.598 2.947 13.125 1 98.31 19 THR B O 1
ATOM 1374 N N . PRO B 1 20 ? 1.676 2.324 14.195 1 98.75 20 PRO B N 1
ATOM 1375 C CA . PRO B 1 20 ? 0.947 3.369 13.469 1 98.75 20 PRO B CA 1
ATOM 1376 C C . PRO B 1 20 ? 1.613 4.738 13.586 1 98.75 20 PRO B C 1
ATOM 1378 O O . PRO B 1 20 ? 2.102 5.105 14.664 1 98.75 20 PRO B O 1
ATOM 1381 N N . ILE B 1 21 ? 1.646 5.465 12.539 1 98.88 21 ILE B N 1
ATOM 1382 C CA . ILE B 1 21 ? 2.311 6.766 12.523 1 98.88 21 ILE B CA 1
ATOM 1383 C C . ILE B 1 21 ? 1.305 7.863 12.867 1 98.88 21 ILE B C 1
ATOM 1385 O O . ILE B 1 21 ? 1.682 9.023 13.062 1 98.88 21 ILE B O 1
ATOM 1389 N N . GLY B 1 22 ? 0.048 7.555 12.883 1 98.75 22 GLY B N 1
ATOM 1390 C CA . GLY B 1 22 ? -1.072 8.445 13.141 1 98.75 22 GLY B CA 1
ATOM 1391 C C . GLY B 1 22 ? -2.42 7.77 12.977 1 98.75 22 GLY B C 1
ATOM 1392 O O . GLY B 1 22 ? -2.514 6.543 13.023 1 98.75 22 GLY B O 1
ATOM 1393 N N . TYR B 1 23 ? -3.496 8.57 12.852 1 98.56 23 TYR B N 1
ATOM 1394 C CA . TYR B 1 23 ? -4.836 8.023 12.695 1 98.56 23 TYR B CA 1
ATOM 1395 C C . TYR B 1 23 ? -5.719 8.969 11.883 1 98.56 23 TYR B C 1
ATOM 1397 O O . TYR B 1 23 ? -5.395 10.148 11.727 1 98.56 23 TYR B O 1
ATOM 1405 N N . VAL B 1 24 ? -6.762 8.453 11.367 1 97.69 24 VAL B N 1
ATOM 1406 C CA . VAL B 1 24 ? -7.723 9.203 10.57 1 97.69 24 VAL B CA 1
ATOM 1407 C C . VAL B 1 24 ? -8.742 9.883 11.484 1 97.69 24 VAL B C 1
ATOM 1409 O O . VAL B 1 24 ? -9.219 9.273 12.445 1 97.69 24 VAL B O 1
ATOM 1412 N N . GLU B 1 25 ? -9.031 11.094 11.211 1 97.19 25 GLU B N 1
ATOM 1413 C CA . GLU B 1 25 ? -10.141 11.812 11.836 1 97.19 25 GLU B CA 1
ATOM 1414 C C . GLU B 1 25 ? -11.141 12.289 10.781 1 97.19 25 GLU B C 1
ATOM 1416 O O . GLU B 1 25 ? -10.805 13.102 9.922 1 97.19 25 GLU B O 1
ATOM 1421 N N . ASN B 1 26 ? -12.281 11.734 10.805 1 94.81 26 ASN B N 1
ATOM 1422 C CA . ASN B 1 26 ? -13.383 12.148 9.945 1 94.81 26 ASN B CA 1
ATOM 1423 C C . ASN B 1 26 ? -14.734 11.711 10.508 1 94.81 26 ASN B C 1
ATOM 1425 O O . ASN B 1 26 ? -14.836 11.367 11.688 1 94.81 26 ASN B O 1
ATOM 1429 N N . ASP B 1 27 ? -15.781 11.898 9.68 1 88.56 27 ASP B N 1
ATOM 1430 C CA . ASP B 1 27 ? -17.125 11.625 10.18 1 88.56 27 ASP B CA 1
ATOM 1431 C C . ASP B 1 27 ? -17.688 10.336 9.578 1 88.56 27 ASP B C 1
ATOM 1433 O O . ASP B 1 27 ? -18.891 10.102 9.609 1 88.56 27 ASP B O 1
ATOM 1437 N N . TYR B 1 28 ? -16.719 9.539 9.07 1 79.38 28 TYR B N 1
ATOM 1438 C CA . TYR B 1 28 ? -17.109 8.25 8.516 1 79.38 28 TYR B CA 1
ATOM 1439 C C . TYR B 1 28 ? -17.188 7.188 9.609 1 79.38 28 TYR B C 1
ATOM 1441 O O . TYR B 1 28 ? -16.188 6.895 10.266 1 79.38 28 TYR B O 1
ATOM 1449 N N . LEU B 1 29 ? -18.359 6.758 9.922 1 70.5 29 LEU B N 1
ATOM 1450 C CA . LEU B 1 29 ? -18.438 5.754 10.977 1 70.5 29 LEU B CA 1
ATOM 1451 C C . LEU B 1 29 ? -18.531 4.348 10.391 1 70.5 29 LEU B C 1
ATOM 1453 O O 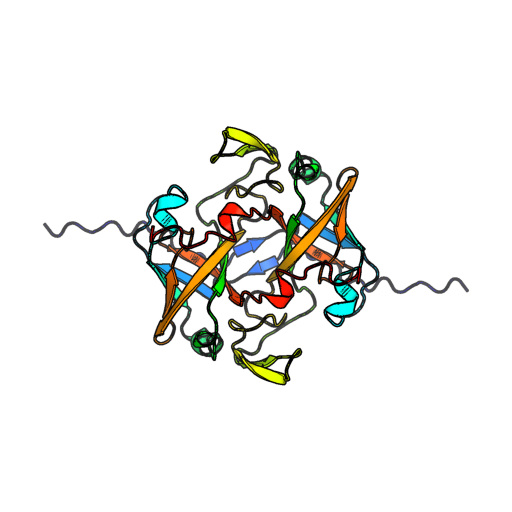. LEU B 1 29 ? -18.234 3.365 11.07 1 70.5 29 LEU B O 1
ATOM 1457 N N . GLU B 1 30 ? -19.016 4.234 9.18 1 72.12 30 GLU B N 1
ATOM 1458 C CA . GLU B 1 30 ? -19.094 2.951 8.484 1 72.12 30 GLU B CA 1
ATOM 1459 C C . GLU B 1 30 ? -18.531 3.053 7.07 1 72.12 30 GLU B C 1
ATOM 1461 O O . GLU B 1 30 ? -18.531 4.125 6.465 1 72.12 30 GLU B O 1
ATOM 1466 N N . PRO B 1 31 ? -17.875 1.845 6.805 1 64.56 31 PRO B N 1
ATOM 1467 C CA . PRO B 1 31 ? -17.375 1.87 5.426 1 64.56 31 PRO B CA 1
ATOM 1468 C C . PRO B 1 31 ? -18.469 2.209 4.418 1 64.56 31 PRO B C 1
ATOM 1470 O O . PRO B 1 31 ? -19.625 1.796 4.586 1 64.56 31 PRO B O 1
ATOM 1473 N N . GLY B 1 32 ? -18.422 3.355 3.82 1 58.66 32 GLY B N 1
ATOM 1474 C CA . GLY B 1 32 ? -19.469 3.734 2.885 1 58.66 32 GLY B CA 1
ATOM 1475 C C . GLY B 1 32 ? -19.156 3.33 1.454 1 58.66 32 GLY B C 1
ATOM 1476 O O . GLY B 1 32 ? -18.094 2.758 1.176 1 58.66 32 GLY B O 1
ATOM 1477 N N . HIS B 1 33 ? -20.219 3.535 0.622 1 58.41 33 HIS B N 1
ATOM 1478 C CA . HIS B 1 33 ? -20.062 3.328 -0.813 1 58.41 33 HIS B CA 1
ATOM 1479 C C . HIS B 1 33 ? -19.172 4.398 -1.432 1 58.41 33 HIS B C 1
ATOM 1481 O O . HIS B 1 33 ? -19.047 5.5 -0.889 1 58.41 33 HIS B O 1
ATOM 1487 N N . ASN B 1 34 ? -18.297 4.047 -2.473 1 58.38 34 ASN B N 1
ATOM 1488 C CA . ASN B 1 34 ? -17.281 4.781 -3.215 1 58.38 34 ASN B CA 1
ATOM 1489 C C . ASN B 1 34 ? -17.719 6.215 -3.498 1 58.38 34 ASN B C 1
ATOM 1491 O O . ASN B 1 34 ? -16.953 7.156 -3.283 1 58.38 34 ASN B O 1
ATOM 1495 N N . GLU B 1 35 ? -18.953 6.355 -3.893 1 56.5 35 GLU B N 1
ATOM 1496 C CA . GLU B 1 35 ? -19.375 7.652 -4.414 1 56.5 35 GLU B CA 1
ATOM 1497 C C . GLU B 1 35 ? -19.422 8.703 -3.307 1 56.5 35 GLU B C 1
ATOM 1499 O O . GLU B 1 35 ? -19.172 9.883 -3.555 1 56.5 35 GLU B O 1
ATOM 1504 N N . GLU B 1 36 ? -19.641 8.242 -2.145 1 59.88 36 GLU B N 1
ATOM 1505 C CA . GLU B 1 36 ? -19.797 9.195 -1.056 1 59.88 36 GLU B CA 1
ATOM 1506 C C . GLU B 1 36 ? -18.438 9.57 -0.465 1 59.88 36 GLU B C 1
ATOM 1508 O O . GLU B 1 36 ? -18.266 10.664 0.081 1 59.88 36 GLU B O 1
ATOM 1513 N N . ILE B 1 37 ? -17.5 8.82 -0.702 1 64.31 37 ILE B N 1
ATOM 1514 C CA . ILE B 1 37 ? -16.188 8.984 -0.088 1 64.31 37 ILE B CA 1
ATOM 1515 C C . ILE B 1 37 ? -15.336 9.93 -0.934 1 64.31 37 ILE B C 1
ATOM 1517 O O . ILE B 1 37 ? -14.609 10.773 -0.397 1 64.31 37 ILE B O 1
ATOM 1521 N N . TYR B 1 38 ? -15.484 9.969 -2.238 1 66.12 38 TYR B N 1
ATOM 1522 C CA . TYR B 1 38 ? -14.555 10.648 -3.135 1 66.12 38 TYR B CA 1
ATOM 1523 C C . TYR B 1 38 ? -14.57 12.148 -2.887 1 66.12 38 TYR B C 1
ATOM 1525 O O . TYR B 1 38 ? -13.547 12.82 -3.051 1 66.12 38 TYR B O 1
ATOM 1533 N N . GLY B 1 39 ? -15.562 12.562 -2.289 1 78.75 39 GLY B N 1
ATOM 1534 C CA . GLY B 1 39 ? -15.594 14.008 -2.15 1 78.75 39 GLY B CA 1
ATOM 1535 C C . GLY B 1 39 ? -15.492 14.469 -0.708 1 78.75 39 GLY B C 1
ATOM 1536 O O . GLY B 1 39 ? -15.461 15.672 -0.437 1 78.75 39 GLY B O 1
ATOM 1537 N N . LYS B 1 40 ? -15.117 13.578 0.068 1 89.38 40 LYS B N 1
ATOM 1538 C CA . LYS B 1 40 ? -15.117 13.953 1.48 1 89.38 40 LYS B CA 1
ATOM 1539 C C . LYS B 1 40 ? -13.703 14.211 1.984 1 89.38 40 LYS B C 1
ATOM 1541 O O . LYS B 1 40 ? -12.758 13.531 1.582 1 89.38 40 LYS B O 1
ATOM 1546 N N . VAL B 1 41 ? -13.664 15.227 2.861 1 95.38 41 VAL B N 1
ATOM 1547 C CA . VAL B 1 41 ? -12.383 15.633 3.428 1 95.38 41 VAL B CA 1
ATOM 1548 C C . VAL B 1 41 ? -12.109 14.852 4.711 1 95.38 41 VAL B C 1
ATOM 1550 O O . VAL B 1 41 ? -13.016 14.664 5.535 1 95.38 41 VAL B O 1
ATOM 1553 N N . SER B 1 42 ? -10.977 14.352 4.875 1 97.31 42 SER B N 1
ATOM 1554 C CA . SER B 1 42 ? -10.492 13.695 6.082 1 97.31 42 SER B CA 1
ATOM 1555 C C . SER B 1 42 ? -9.188 14.305 6.566 1 97.31 42 SER B C 1
ATOM 1557 O O . SER B 1 42 ? -8.477 14.953 5.793 1 97.31 42 SER B O 1
ATOM 1559 N N . LYS B 1 43 ? -8.961 14.156 7.824 1 98.62 43 LYS B N 1
ATOM 1560 C CA . LYS B 1 43 ? -7.68 14.516 8.422 1 98.62 43 LYS B CA 1
ATOM 1561 C C . LYS B 1 43 ? -6.875 13.281 8.797 1 98.62 43 LYS B C 1
ATOM 1563 O O . LYS B 1 43 ? -7.441 12.289 9.266 1 98.62 43 LYS B O 1
ATOM 1568 N N . ILE B 1 44 ? -5.676 13.328 8.562 1 98.81 44 ILE B N 1
ATOM 1569 C CA . ILE B 1 44 ? -4.723 12.391 9.141 1 98.81 44 ILE B CA 1
ATOM 1570 C C . ILE B 1 44 ? -3.891 13.094 10.211 1 98.81 44 ILE B C 1
ATOM 1572 O O . ILE B 1 44 ? -3.133 14.023 9.906 1 98.81 44 ILE B O 1
ATOM 1576 N N . ILE B 1 45 ? -4.047 12.672 11.422 1 98.88 45 ILE B N 1
ATOM 1577 C CA . ILE B 1 45 ? -3.291 13.234 12.539 1 98.88 45 ILE B CA 1
ATOM 1578 C C . ILE B 1 45 ? -2.037 12.398 12.781 1 98.88 45 ILE B C 1
ATOM 1580 O O . ILE B 1 45 ? -2.111 11.305 13.352 1 98.88 45 ILE B O 1
ATOM 1584 N N . LEU B 1 46 ? -0.918 12.906 12.367 1 98.88 46 LEU B N 1
ATOM 1585 C CA . LEU B 1 46 ? 0.352 12.211 12.555 1 98.88 46 LEU B CA 1
ATOM 1586 C C . LEU B 1 46 ? 0.873 12.391 13.977 1 98.88 46 LEU B C 1
ATOM 1588 O O . LEU B 1 46 ? 0.615 13.414 14.609 1 98.88 46 LEU B O 1
ATOM 1592 N N . ARG B 1 47 ? 1.603 11.383 14.477 1 98.69 47 ARG B N 1
ATOM 1593 C CA . ARG B 1 47 ? 2.363 11.594 15.703 1 98.69 47 ARG B CA 1
ATOM 1594 C C . ARG B 1 47 ? 3.242 12.836 15.594 1 98.69 47 ARG B C 1
ATOM 1596 O O . ARG B 1 47 ? 3.859 13.078 14.555 1 98.69 47 ARG B O 1
ATOM 1603 N N . LYS B 1 48 ? 3.363 13.578 16.625 1 98.69 48 LYS B N 1
ATOM 1604 C CA . LYS B 1 48 ? 4.082 14.852 16.594 1 98.69 48 LYS B CA 1
ATOM 1605 C C . LYS B 1 48 ? 5.555 14.641 16.266 1 98.69 48 LYS B C 1
ATOM 1607 O O . LYS B 1 48 ? 6.168 15.484 15.594 1 98.69 48 LYS B O 1
ATOM 1612 N N . ASP B 1 49 ? 6.156 13.547 16.766 1 98.69 49 ASP B N 1
ATOM 1613 C CA . ASP B 1 49 ? 7.574 13.289 16.547 1 98.69 49 ASP B CA 1
ATOM 1614 C C . ASP B 1 49 ? 7.852 13 15.062 1 98.69 49 ASP B C 1
ATOM 1616 O O . ASP B 1 49 ? 9.008 12.961 14.641 1 98.69 49 ASP B O 1
ATOM 1620 N N . LEU B 1 50 ? 6.832 12.859 14.234 1 98.88 50 LEU B N 1
ATOM 1621 C CA . LEU B 1 50 ? 7.008 12.492 12.828 1 98.88 50 LEU B CA 1
ATOM 1622 C C . LEU B 1 50 ? 6.656 13.664 11.922 1 98.88 50 LEU B C 1
ATOM 1624 O O . LEU B 1 50 ? 6.707 13.539 10.695 1 98.88 50 LEU B O 1
ATOM 1628 N N . GLU B 1 51 ? 6.32 14.773 12.477 1 98.88 51 GLU B N 1
ATOM 1629 C CA . GLU B 1 51 ? 5.859 15.953 11.75 1 98.88 51 GLU B CA 1
ATOM 1630 C C . GLU B 1 51 ? 6.828 16.328 10.633 1 98.88 51 GLU B C 1
ATOM 1632 O O . GLU B 1 51 ? 6.406 16.625 9.516 1 98.88 51 GLU B O 1
ATOM 1637 N N . ASP B 1 52 ? 8.125 16.266 10.922 1 98.81 52 ASP B N 1
ATOM 1638 C CA . ASP B 1 52 ? 9.133 16.688 9.961 1 98.81 52 ASP B CA 1
ATOM 1639 C C . ASP B 1 52 ? 9.109 15.812 8.711 1 98.81 52 ASP B C 1
ATOM 1641 O O . ASP B 1 52 ? 9.602 16.219 7.652 1 98.81 52 ASP B O 1
ATOM 1645 N N . GLY B 1 53 ? 8.562 14.586 8.812 1 98.88 53 GLY B N 1
ATOM 1646 C CA . GLY B 1 53 ? 8.469 13.688 7.668 1 98.88 53 GLY B CA 1
ATOM 1647 C C . GLY B 1 53 ? 7.551 14.203 6.578 1 98.88 53 GLY B C 1
ATOM 1648 O O . GLY B 1 53 ? 7.578 13.711 5.449 1 98.88 53 GLY B O 1
ATOM 1649 N N . LEU B 1 54 ? 6.785 15.219 6.891 1 98.88 54 LEU B N 1
ATOM 1650 C CA . LEU B 1 54 ? 5.828 15.789 5.949 1 98.88 54 LEU B CA 1
ATOM 1651 C C . LEU B 1 54 ? 6.469 16.906 5.141 1 98.88 54 LEU B C 1
ATOM 1653 O O . LEU B 1 54 ? 5.82 17.5 4.273 1 98.88 54 LEU B O 1
ATOM 1657 N N . TYR B 1 55 ? 7.758 17.141 5.352 1 98.75 55 TYR B N 1
ATOM 1658 C CA . TYR B 1 55 ? 8.461 18.188 4.609 1 98.75 55 TYR B CA 1
ATOM 1659 C C . TYR B 1 55 ? 8.297 17.984 3.107 1 98.75 55 TYR B C 1
ATOM 1661 O O . TYR B 1 55 ? 8.57 16.906 2.582 1 98.75 55 TYR B O 1
ATOM 1669 N N . ARG B 1 56 ? 7.695 18.953 2.357 1 98.5 56 ARG B N 1
ATOM 1670 C CA . ARG B 1 56 ? 7.508 19.078 0.915 1 98.5 56 ARG B CA 1
ATOM 1671 C C . ARG B 1 56 ? 6.316 18.234 0.448 1 98.5 56 ARG B C 1
ATOM 1673 O O . ARG B 1 56 ? 6.164 17.984 -0.747 1 98.5 56 ARG B O 1
ATOM 1680 N N . VAL B 1 57 ? 5.469 17.797 1.339 1 98.75 57 VAL B N 1
ATOM 1681 C CA . VAL B 1 57 ? 4.242 17.109 0.935 1 98.75 57 VAL B CA 1
ATOM 1682 C C . VAL B 1 57 ? 3.33 18.094 0.191 1 98.75 57 VAL B C 1
ATOM 1684 O O . VAL B 1 57 ? 2.502 17.672 -0.622 1 98.75 57 VAL B O 1
ATOM 1687 N N . ASP B 1 58 ? 3.441 19.344 0.495 1 98.31 58 ASP B N 1
ATOM 1688 C CA . ASP B 1 58 ? 2.59 20.375 -0.089 1 98.31 58 ASP B CA 1
ATOM 1689 C C . ASP B 1 58 ? 2.949 20.625 -1.553 1 98.31 58 ASP B C 1
ATOM 1691 O O . ASP B 1 58 ? 2.264 21.375 -2.248 1 98.31 58 ASP B O 1
ATOM 1695 N N . GLU B 1 59 ? 3.98 19.953 -2.084 1 97.81 59 GLU B N 1
ATOM 1696 C CA . GLU B 1 59 ? 4.344 20.031 -3.496 1 97.81 59 GLU B CA 1
ATOM 1697 C C . GLU B 1 59 ? 3.643 18.938 -4.297 1 97.81 59 GLU B C 1
ATOM 1699 O O . GLU B 1 59 ? 3.744 18.891 -5.527 1 97.81 59 GLU B O 1
ATOM 1704 N N . LEU B 1 60 ? 2.926 18.094 -3.615 1 97.69 60 LEU B N 1
ATOM 1705 C CA . LEU B 1 60 ? 2.285 16.938 -4.234 1 97.69 60 LEU B CA 1
ATOM 1706 C C . LEU B 1 60 ? 0.792 17.188 -4.43 1 97.69 60 LEU B C 1
ATOM 1708 O O . LEU B 1 60 ? 0.174 17.922 -3.65 1 97.69 60 LEU B O 1
ATOM 1712 N N . GLU B 1 61 ? 0.257 16.578 -5.449 1 97.19 61 GLU B N 1
ATOM 1713 C CA . GLU B 1 61 ? -1.18 16.672 -5.691 1 97.19 61 GLU B CA 1
ATOM 1714 C C . GLU B 1 61 ? -1.918 15.469 -5.105 1 97.19 61 GLU B C 1
ATOM 1716 O O . GLU B 1 61 ? -3.033 15.602 -4.598 1 97.19 61 GLU B O 1
ATOM 1721 N N . LYS B 1 62 ? -1.258 14.312 -5.207 1 97.5 62 LYS B N 1
ATOM 1722 C CA . LYS B 1 62 ? -1.871 13.062 -4.77 1 97.5 62 LYS B CA 1
ATOM 1723 C C . LYS B 1 62 ? -0.927 12.273 -3.865 1 97.5 62 LYS B C 1
ATOM 1725 O O . LYS B 1 62 ? 0.295 12.367 -4 1 97.5 62 LYS B O 1
ATOM 1730 N N . LEU B 1 63 ? -1.492 11.523 -2.955 1 98.44 63 LEU B N 1
ATOM 1731 C CA . LEU B 1 63 ? -0.76 10.695 -2.004 1 98.44 63 LEU B CA 1
ATOM 1732 C C . LEU B 1 63 ? -1.373 9.305 -1.914 1 98.44 63 LEU B C 1
ATOM 1734 O O . LEU B 1 63 ? -2.58 9.141 -2.105 1 98.44 63 LEU B O 1
ATOM 1738 N N . TYR B 1 64 ? -0.556 8.336 -1.637 1 98.56 64 TYR B N 1
ATOM 1739 C CA . TYR B 1 64 ? -1.005 7.051 -1.108 1 98.56 64 TYR B CA 1
ATOM 1740 C C . TYR B 1 64 ? -1.12 7.094 0.41 1 98.56 64 TYR B C 1
ATOM 1742 O O . TYR B 1 64 ? -0.197 7.539 1.097 1 98.56 64 TYR B O 1
ATOM 1750 N N . ILE B 1 65 ? -2.205 6.688 0.892 1 98.75 65 ILE B N 1
ATOM 1751 C CA . ILE B 1 65 ? -2.328 6.445 2.326 1 98.75 65 ILE B CA 1
ATOM 1752 C C . ILE B 1 65 ? -2.463 4.945 2.584 1 98.75 65 ILE B C 1
ATOM 1754 O O . ILE B 1 65 ? -3.367 4.297 2.053 1 98.75 65 ILE B O 1
ATOM 1758 N N . LEU B 1 66 ? -1.531 4.352 3.283 1 98.94 66 LEU B N 1
ATOM 1759 C CA . LEU B 1 66 ? -1.606 2.982 3.777 1 98.94 66 LEU B CA 1
ATOM 1760 C C . LEU B 1 66 ? -2.098 2.951 5.219 1 98.94 66 LEU B C 1
ATOM 1762 O O . LEU B 1 66 ? -1.609 3.705 6.062 1 98.94 66 LEU B O 1
ATOM 1766 N N . PHE B 1 67 ? -3.012 2.15 5.492 1 98.69 67 PHE B N 1
ATOM 1767 C CA . PHE B 1 67 ? -3.615 2.137 6.82 1 98.69 67 PHE B CA 1
ATOM 1768 C C . PHE B 1 67 ? -3.982 0.716 7.23 1 98.69 67 PHE B C 1
ATOM 1770 O O . PHE B 1 67 ? -3.848 -0.221 6.441 1 98.69 67 PHE B O 1
ATOM 1777 N N . TYR B 1 68 ? -4.328 0.529 8.484 1 98.56 68 TYR B N 1
ATOM 1778 C CA . TYR B 1 68 ? -4.602 -0.782 9.055 1 98.56 68 TYR B CA 1
ATOM 1779 C C . TYR B 1 68 ? -6.098 -0.97 9.297 1 98.56 68 TYR B C 1
ATOM 1781 O O . TYR B 1 68 ? -6.73 -0.153 9.969 1 98.56 68 TYR B O 1
ATOM 1789 N N . PHE B 1 69 ? -6.672 -1.981 8.695 1 96.56 69 PHE B N 1
ATOM 1790 C CA . PHE B 1 69 ? -8.062 -2.334 8.961 1 96.56 69 PHE B CA 1
ATOM 1791 C C . PHE B 1 69 ? -8.211 -2.902 10.367 1 96.56 69 PHE B C 1
ATOM 1793 O O . PHE B 1 69 ? -8.406 -4.109 10.539 1 96.56 69 PHE B O 1
ATOM 1800 N N . SER B 1 70 ? -8.203 -2.043 11.352 1 94.88 70 SER B N 1
ATOM 1801 C CA . SER B 1 70 ? -8.141 -2.447 12.75 1 94.88 70 SER B CA 1
ATOM 1802 C C . SER B 1 70 ? -9.438 -3.119 13.195 1 94.88 70 SER B C 1
ATOM 1804 O O . SER B 1 70 ? -9.453 -3.844 14.195 1 94.88 70 SER B O 1
ATOM 1806 N N . LYS B 1 71 ? -10.523 -2.928 12.5 1 92.44 71 LYS B N 1
ATOM 1807 C CA . LYS B 1 71 ? -11.82 -3.461 12.914 1 92.44 71 LYS B CA 1
ATOM 1808 C C . LYS B 1 71 ? -12.18 -4.715 12.125 1 92.44 71 LYS B C 1
ATOM 1810 O O . LYS B 1 71 ? -13.203 -5.344 12.383 1 92.44 71 LYS B O 1
ATOM 1815 N N . SER B 1 72 ? -11.375 -5.059 11.148 1 92.88 72 SER B N 1
ATOM 1816 C CA . SER B 1 72 ? -11.625 -6.223 10.305 1 92.88 72 SER B CA 1
ATOM 1817 C C . SER B 1 72 ? -10.75 -7.402 10.727 1 92.88 72 SER B C 1
ATOM 1819 O O . SER B 1 72 ? -9.586 -7.484 10.336 1 92.88 72 SER B O 1
ATOM 1821 N N . LYS B 1 73 ? -11.32 -8.305 11.469 1 90.75 73 LYS B N 1
ATOM 1822 C CA . LYS B 1 73 ? -10.594 -9.461 11.984 1 90.75 73 LYS B CA 1
ATOM 1823 C C . LYS B 1 73 ? -10.938 -10.719 11.203 1 90.75 73 LYS B C 1
ATOM 1825 O O . LYS B 1 73 ? -12.086 -10.914 10.805 1 90.75 73 LYS B O 1
ATOM 1830 N N . GLY B 1 74 ? -9.93 -11.539 11.016 1 94.81 74 GLY B N 1
ATOM 1831 C CA . GLY B 1 74 ? -10.125 -12.766 10.266 1 94.81 74 GLY B CA 1
ATOM 1832 C C . GLY B 1 74 ? -10.234 -12.547 8.766 1 94.81 74 GLY B C 1
ATOM 1833 O O . GLY B 1 74 ? -10.219 -11.406 8.305 1 94.81 74 GLY B O 1
ATOM 1834 N N . TYR B 1 75 ? -10.242 -13.648 8.031 1 97.69 75 TYR B N 1
ATOM 1835 C CA . TYR B 1 75 ? -10.367 -13.547 6.586 1 97.69 75 TYR B CA 1
ATOM 1836 C C . TYR B 1 75 ? -10.812 -14.875 5.98 1 97.69 75 TYR B C 1
ATOM 1838 O O . TYR B 1 75 ? -10.648 -15.93 6.598 1 97.69 75 TYR B O 1
ATOM 1846 N N . LYS B 1 76 ? -11.469 -14.695 4.859 1 97.75 76 LYS B N 1
ATOM 1847 C CA . LYS B 1 76 ? -11.695 -15.797 3.926 1 97.75 76 LYS B CA 1
ATOM 1848 C C . LYS B 1 76 ? -10.906 -15.594 2.635 1 97.75 76 LYS B C 1
ATOM 1850 O O . LYS B 1 76 ? -10.852 -14.484 2.1 1 97.75 76 LYS B O 1
ATOM 1855 N N . LEU B 1 77 ? -10.273 -16.656 2.154 1 98.69 77 LEU B N 1
ATOM 1856 C CA . LEU B 1 77 ? -9.469 -16.547 0.945 1 98.69 77 LEU B CA 1
ATOM 1857 C C . LEU B 1 77 ? -10.344 -16.297 -0.273 1 98.69 77 LEU B C 1
ATOM 1859 O O . LEU B 1 77 ? -9.938 -15.594 -1.206 1 98.69 77 LEU B O 1
ATOM 1863 N N . ILE B 1 78 ? -11.445 -16.938 -0.277 1 98.75 78 ILE B N 1
ATOM 1864 C CA . ILE B 1 78 ? -12.461 -16.672 -1.296 1 98.75 78 ILE B CA 1
ATOM 1865 C C . ILE B 1 78 ? -13.695 -16.062 -0.649 1 98.75 78 ILE B C 1
ATOM 1867 O O . ILE B 1 78 ? -14.188 -16.562 0.365 1 98.75 78 ILE B O 1
ATOM 1871 N N . HIS B 1 79 ? -14.172 -14.969 -1.205 1 98.12 79 HIS B N 1
ATOM 1872 C CA . HIS B 1 79 ? -15.297 -14.242 -0.649 1 98.12 79 HIS B CA 1
ATOM 1873 C C . HIS B 1 79 ? -16.109 -13.555 -1.748 1 98.12 79 HIS B C 1
ATOM 1875 O O . HIS B 1 79 ? -15.711 -13.57 -2.916 1 98.12 79 HIS B O 1
ATOM 1881 N N . ARG B 1 80 ? -17.203 -13 -1.364 1 97 80 ARG B N 1
ATOM 1882 C CA . ARG B 1 80 ? -18.047 -12.25 -2.291 1 97 80 ARG B CA 1
ATOM 1883 C C . ARG B 1 80 ? -17.719 -10.766 -2.252 1 97 80 ARG B C 1
ATOM 1885 O O . ARG B 1 80 ? -17.781 -10.133 -1.195 1 97 80 ARG B O 1
ATOM 1892 N N . ARG B 1 81 ? -17.344 -10.242 -3.383 1 93.31 81 ARG B N 1
ATOM 1893 C CA . ARG B 1 81 ? -17.047 -8.812 -3.447 1 93.31 81 ARG B CA 1
ATOM 1894 C C . ARG B 1 81 ? -18.281 -7.973 -3.17 1 93.31 81 ARG B C 1
ATOM 1896 O O . ARG B 1 81 ? -19.375 -8.297 -3.635 1 93.31 81 ARG B O 1
ATOM 1903 N N . HIS B 1 82 ? -18.078 -6.898 -2.531 1 85.5 82 HIS B N 1
ATOM 1904 C CA . HIS B 1 82 ? -19.203 -6.059 -2.133 1 85.5 82 HIS B CA 1
ATOM 1905 C C . HIS B 1 82 ? -19.719 -5.234 -3.307 1 85.5 82 HIS B C 1
ATOM 1907 O O . HIS B 1 82 ? -20.922 -4.977 -3.41 1 85.5 82 HIS B O 1
ATOM 1913 N N . TYR B 1 83 ? -18.812 -4.84 -4.16 1 83.69 83 TYR B N 1
ATOM 1914 C CA . TYR B 1 83 ? -19.172 -3.844 -5.16 1 83.69 83 TYR B CA 1
ATOM 1915 C C . TYR B 1 83 ? -19.906 -4.488 -6.332 1 83.69 83 TYR B C 1
ATOM 1917 O O . TYR B 1 83 ? -20.625 -3.811 -7.066 1 83.69 83 TYR B O 1
ATOM 1925 N N . ASP B 1 84 ? -19.781 -5.801 -6.637 1 89.31 84 ASP B N 1
ATOM 1926 C CA . ASP B 1 84 ? -20.469 -6.379 -7.785 1 89.31 84 ASP B CA 1
ATOM 1927 C C . ASP B 1 84 ? -21.062 -7.746 -7.438 1 89.31 84 ASP B C 1
ATOM 1929 O O . ASP B 1 84 ? -21.719 -8.375 -8.273 1 89.31 84 ASP B O 1
ATOM 1933 N N . GLY B 1 85 ? -20.781 -8.227 -6.262 1 93.5 85 GLY B N 1
ATOM 1934 C CA . GLY B 1 85 ? -21.391 -9.461 -5.781 1 93.5 85 GLY B CA 1
ATOM 1935 C C . GLY B 1 85 ? -20.719 -10.711 -6.32 1 93.5 85 GLY B C 1
ATOM 1936 O O . GLY B 1 85 ? -21.141 -11.828 -6.023 1 93.5 85 GLY B O 1
ATOM 1937 N N . GLU B 1 86 ? -19.672 -10.602 -7.02 1 96.38 86 GLU B N 1
ATOM 1938 C CA . GLU B 1 86 ? -18.984 -11.75 -7.598 1 96.38 86 GLU B CA 1
ATOM 1939 C C . GLU B 1 86 ? -18.016 -12.367 -6.594 1 96.38 86 GLU B C 1
ATOM 1941 O O . GLU B 1 86 ? -17.5 -11.68 -5.715 1 96.38 86 GLU B O 1
ATOM 1946 N N . MET B 1 87 ? -17.812 -13.695 -6.719 1 98.19 87 MET B N 1
ATOM 1947 C CA . MET B 1 87 ? -16.812 -14.375 -5.906 1 98.19 87 MET B CA 1
ATOM 1948 C C . MET B 1 87 ? -15.406 -14.016 -6.375 1 98.19 87 MET B C 1
ATOM 1950 O O . MET B 1 87 ? -15.164 -13.883 -7.574 1 98.19 87 MET B O 1
ATOM 1954 N N . SER B 1 88 ? -14.523 -13.922 -5.441 1 98.12 88 SER B N 1
ATOM 1955 C CA . SER B 1 88 ? -13.148 -13.547 -5.754 1 98.12 88 SER B CA 1
ATOM 1956 C C . SER B 1 88 ? -12.195 -13.977 -4.648 1 98.12 88 SER B C 1
ATOM 1958 O O . SER B 1 88 ? -12.586 -14.094 -3.488 1 98.12 88 SER B O 1
ATOM 1960 N N . GLY B 1 89 ? -10.961 -14.297 -5.07 1 98.88 89 GLY B N 1
ATOM 1961 C CA . GLY B 1 89 ? -9.914 -14.391 -4.059 1 98.88 89 GLY B CA 1
ATOM 1962 C C . GLY B 1 89 ? -9.617 -13.062 -3.391 1 98.88 89 GLY B C 1
ATOM 1963 O O . GLY B 1 89 ? -9.766 -12 -4.004 1 98.88 89 GLY B O 1
ATOM 1964 N N . VAL B 1 90 ? -9.18 -13.133 -2.191 1 98.75 90 VAL B N 1
ATOM 1965 C CA . VAL B 1 90 ? -8.93 -11.938 -1.398 1 98.75 90 VAL B CA 1
ATOM 1966 C C . VAL B 1 90 ? -7.863 -11.078 -2.078 1 98.75 90 VAL B C 1
ATOM 1968 O O . VAL B 1 90 ? -7.906 -9.844 -2 1 98.75 90 VAL B O 1
ATOM 1971 N N . PHE B 1 91 ? -6.887 -11.656 -2.84 1 98.88 91 PHE B N 1
ATOM 1972 C CA . PHE B 1 91 ? -5.809 -10.914 -3.488 1 98.88 91 PHE B CA 1
ATOM 1973 C C . PHE B 1 91 ? -6.254 -10.383 -4.844 1 98.88 91 PHE B C 1
ATOM 1975 O O . PHE B 1 91 ? -5.512 -9.656 -5.504 1 98.88 91 PHE B O 1
ATOM 1982 N N . ALA B 1 92 ? -7.441 -10.734 -5.281 1 98.56 92 ALA B N 1
ATOM 1983 C CA . ALA B 1 92 ? -8.062 -10.164 -6.469 1 98.56 92 ALA B CA 1
ATOM 1984 C C . ALA B 1 92 ? -9.219 -9.234 -6.09 1 98.56 92 ALA B C 1
ATOM 1986 O O . ALA B 1 92 ? -10.109 -8.984 -6.898 1 98.56 92 ALA B O 1
ATOM 1987 N N . SER B 1 93 ? -9.219 -8.766 -4.859 1 97.5 93 SER B N 1
ATOM 1988 C CA . SER B 1 93 ? -10.25 -7.852 -4.379 1 97.5 93 SER B CA 1
ATOM 1989 C C . SER B 1 93 ? -9.664 -6.824 -3.416 1 97.5 93 SER B C 1
ATOM 1991 O O . SER B 1 93 ? -8.469 -6.859 -3.109 1 97.5 93 SER B O 1
ATOM 1993 N N . ARG B 1 94 ? -10.516 -5.91 -3.004 1 96.38 94 ARG B N 1
ATOM 1994 C CA . ARG B 1 94 ? -10.125 -4.875 -2.051 1 96.38 94 ARG B CA 1
ATOM 1995 C C . ARG B 1 94 ? -10.797 -5.09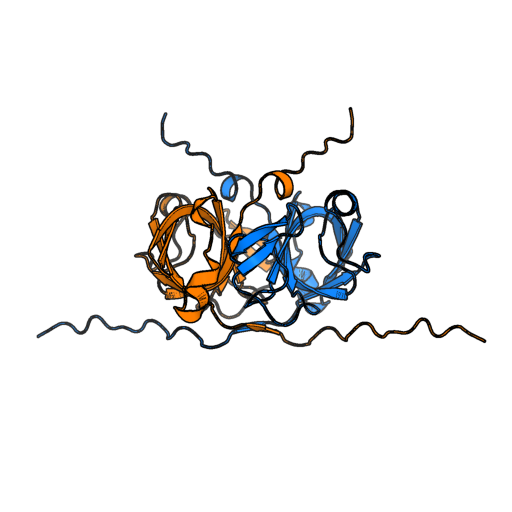8 -0.699 1 96.38 94 ARG B C 1
ATOM 1997 O O . ARG B 1 94 ? -11.039 -4.145 0.043 1 96.38 94 ARG B O 1
ATOM 2004 N N . SER B 1 95 ? -11.141 -6.352 -0.383 1 96 95 SER B N 1
ATOM 2005 C CA . SER B 1 95 ? -11.75 -6.711 0.894 1 96 95 SER B CA 1
ATOM 2006 C C . SER B 1 95 ? -10.867 -6.281 2.064 1 96 95 SER B C 1
ATOM 2008 O O . SER B 1 95 ? -9.648 -6.445 2.025 1 96 95 SER B O 1
ATOM 2010 N N . PRO B 1 96 ? -11.516 -5.727 3.148 1 96.56 96 PRO B N 1
ATOM 2011 C CA . PRO B 1 96 ? -10.742 -5.398 4.348 1 96.56 96 PRO B CA 1
ATOM 2012 C C . PRO B 1 96 ? -10.367 -6.629 5.168 1 96.56 96 PRO B C 1
ATOM 2014 O O . PRO B 1 96 ? -9.547 -6.539 6.086 1 96.56 96 PRO B O 1
ATOM 2017 N N . PHE B 1 97 ? -11.008 -7.781 4.941 1 97.5 97 PHE B N 1
ATOM 2018 C CA . PHE B 1 97 ? -10.727 -9.039 5.621 1 97.5 97 PHE B CA 1
ATOM 2019 C C . PHE B 1 97 ? -9.648 -9.82 4.879 1 97.5 97 PHE B C 1
ATOM 2021 O O . PHE B 1 97 ? -9.953 -10.57 3.943 1 97.5 97 PHE B O 1
ATOM 2028 N N . ARG B 1 98 ? -8.469 -9.758 5.312 1 98.31 98 ARG B N 1
ATOM 2029 C CA . ARG B 1 98 ? -7.332 -10.328 4.594 1 98.31 98 ARG B CA 1
ATOM 2030 C C . ARG B 1 98 ? -6.242 -10.773 5.559 1 98.31 98 ARG B C 1
ATOM 2032 O O . ARG B 1 98 ? -6.258 -10.406 6.734 1 98.31 98 ARG B O 1
ATOM 2039 N N . PRO B 1 99 ? -5.242 -11.617 5.09 1 98.5 99 PRO B N 1
ATOM 2040 C CA . PRO B 1 99 ? -4.199 -12.109 5.988 1 98.5 99 PRO B CA 1
ATOM 2041 C C . PRO B 1 99 ? -3.461 -10.984 6.711 1 98.5 99 PRO B C 1
ATOM 2043 O O . PRO B 1 99 ? -3.166 -11.102 7.902 1 98.5 99 PRO B O 1
ATOM 2046 N N . ASN B 1 100 ? -3.102 -9.969 5.98 1 98.69 100 ASN B N 1
ATOM 2047 C CA . ASN B 1 100 ? -2.613 -8.703 6.527 1 98.69 100 ASN B CA 1
ATOM 2048 C C . ASN B 1 100 ? -3.543 -7.547 6.188 1 98.69 100 ASN B C 1
ATOM 2050 O O . ASN B 1 100 ? -3.643 -7.145 5.027 1 98.69 100 ASN B O 1
ATOM 2054 N N . GLY B 1 101 ? -4.219 -6.992 7.184 1 98 101 GLY B N 1
ATOM 2055 C CA . GLY B 1 101 ? -5.258 -5.992 6.992 1 98 101 GLY B CA 1
ATOM 2056 C C . GLY B 1 101 ? -4.707 -4.621 6.652 1 98 101 GLY B C 1
ATOM 2057 O O . GLY B 1 101 ? -4.957 -3.65 7.371 1 98 101 GLY B O 1
ATOM 2058 N N . ILE B 1 102 ? -3.959 -4.492 5.539 1 98.62 102 ILE B N 1
ATOM 2059 C CA . ILE B 1 102 ? -3.436 -3.209 5.09 1 98.62 102 ILE B CA 1
ATOM 2060 C C . ILE B 1 102 ? -4.379 -2.602 4.055 1 98.62 102 ILE B C 1
ATOM 2062 O O . ILE B 1 102 ? -4.746 -3.26 3.076 1 98.62 102 ILE B O 1
ATOM 2066 N N . GLY B 1 103 ? -4.824 -1.419 4.285 1 97.81 103 GLY B N 1
ATOM 2067 C CA . GLY B 1 103 ? -5.586 -0.647 3.314 1 97.81 103 GLY B CA 1
ATOM 2068 C C . GLY B 1 103 ? -4.719 0.273 2.475 1 97.81 103 GLY B C 1
ATOM 2069 O O . GLY B 1 103 ? -3.59 0.587 2.852 1 97.81 103 GLY B O 1
ATOM 2070 N N . LEU B 1 104 ? -5.23 0.686 1.395 1 97.81 104 LEU B N 1
ATOM 2071 C CA . LEU B 1 104 ? -4.551 1.557 0.441 1 97.81 104 LEU B CA 1
ATOM 2072 C C . LEU B 1 104 ? -5.547 2.469 -0.267 1 97.81 104 LEU B C 1
ATOM 2074 O O . LEU B 1 104 ? -6.547 1.998 -0.812 1 97.81 104 LEU B O 1
ATOM 2078 N N . THR B 1 105 ? -5.352 3.76 -0.258 1 95.81 105 THR B N 1
ATOM 2079 C CA . THR B 1 105 ? -6.176 4.73 -0.966 1 95.81 105 THR B CA 1
ATOM 2080 C C . THR B 1 105 ? -5.309 5.812 -1.602 1 95.81 105 THR B C 1
ATOM 2082 O O . THR B 1 105 ? -4.344 6.281 -0.993 1 95.81 105 THR B O 1
ATOM 2085 N N . ILE B 1 106 ? -5.598 6.117 -2.826 1 96.38 106 ILE B N 1
ATOM 2086 C CA . ILE B 1 106 ? -5.062 7.352 -3.395 1 96.38 106 ILE B CA 1
ATOM 2087 C C . ILE B 1 106 ? -5.965 8.523 -3.018 1 96.38 106 ILE B C 1
ATOM 2089 O O . ILE B 1 106 ? -7.184 8.461 -3.197 1 96.38 106 ILE B O 1
ATOM 2093 N N . VAL B 1 107 ? -5.344 9.617 -2.514 1 96.56 107 VAL B N 1
ATOM 2094 C CA . VAL B 1 107 ? -6.113 10.773 -2.086 1 96.56 107 VAL B CA 1
ATOM 2095 C C . VAL B 1 107 ? -5.574 12.031 -2.766 1 96.56 107 VAL B C 1
ATOM 2097 O O . VAL B 1 107 ? -4.457 12.031 -3.289 1 96.56 107 VAL B O 1
ATOM 2100 N N . GLU B 1 108 ? -6.434 12.977 -2.781 1 96.75 108 GLU B N 1
ATOM 2101 C CA . GLU B 1 108 ? -6.008 14.32 -3.168 1 96.75 108 GLU B CA 1
ATOM 2102 C C . GLU B 1 108 ? -5.477 15.094 -1.966 1 96.75 108 GLU B C 1
ATOM 2104 O O . GLU B 1 108 ? -6.113 15.133 -0.913 1 96.75 108 GLU B O 1
ATOM 2109 N N . PHE B 1 109 ? -4.262 15.656 -2.139 1 98.5 109 PHE B N 1
ATOM 2110 C CA . PHE B 1 109 ? -3.727 16.516 -1.096 1 98.5 109 PHE B CA 1
ATOM 2111 C C . PHE B 1 109 ? -4.48 17.844 -1.049 1 98.5 109 PHE B C 1
ATOM 2113 O O . PHE B 1 109 ? -4.766 18.438 -2.09 1 98.5 109 PHE B O 1
ATOM 2120 N N . LEU B 1 110 ? -4.82 18.297 0.125 1 98.56 110 LEU B N 1
ATOM 2121 C CA . LEU B 1 110 ? -5.473 19.594 0.253 1 98.56 110 LEU B CA 1
ATOM 2122 C C . LEU B 1 110 ? -4.555 20.594 0.952 1 98.56 110 LEU B C 1
ATOM 2124 O O . LEU B 1 110 ? -4.242 21.641 0.395 1 98.56 110 LEU B O 1
ATOM 2128 N N . LYS B 1 111 ? -4.121 20.281 2.154 1 98.69 111 LYS B N 1
ATOM 2129 C CA . LYS B 1 111 ? -3.209 21.141 2.916 1 98.69 111 LYS B CA 1
ATOM 2130 C C . LYS B 1 111 ? -2.607 20.375 4.094 1 98.69 111 LYS B C 1
ATOM 2132 O O . LYS B 1 111 ? -3.035 19.266 4.41 1 98.69 111 LYS B O 1
ATOM 2137 N N . VAL B 1 112 ? -1.584 20.969 4.711 1 98.81 112 VAL B N 1
ATOM 2138 C CA . VAL B 1 112 ? -0.963 20.422 5.914 1 98.81 112 VAL B CA 1
ATOM 2139 C C . VAL B 1 112 ? -0.753 21.531 6.938 1 98.81 112 VAL B C 1
ATOM 2141 O O . VAL B 1 112 ? -0.38 22.656 6.574 1 98.81 112 VAL B O 1
ATOM 2144 N N . GLU B 1 113 ? -1.177 21.344 8.141 1 98.5 113 GLU B N 1
ATOM 2145 C CA . GLU B 1 113 ? -0.978 22.234 9.281 1 98.5 113 GLU B CA 1
ATOM 2146 C C . GLU B 1 113 ? -0.317 21.5 10.445 1 98.5 113 GLU B C 1
ATOM 2148 O O . GLU B 1 113 ? -0.984 20.781 11.195 1 98.5 113 GLU B O 1
ATOM 2153 N N . GLY B 1 114 ? 0.996 21.797 10.617 1 98.31 114 GLY B N 1
ATOM 2154 C CA . GLY B 1 114 ? 1.719 21 11.602 1 98.31 114 GLY B CA 1
ATOM 2155 C C . GLY B 1 114 ? 1.747 19.516 11.266 1 98.31 114 GLY B C 1
ATOM 2156 O O . GLY B 1 114 ? 2.156 19.125 10.172 1 98.31 114 GLY B O 1
ATOM 2157 N N . ASN B 1 115 ? 1.252 18.719 12.227 1 98.81 115 ASN B N 1
ATOM 2158 C CA . ASN B 1 115 ? 1.238 17.281 12.039 1 98.81 115 ASN B CA 1
ATOM 2159 C C . ASN B 1 115 ? -0.109 16.797 11.508 1 98.81 115 ASN B C 1
ATOM 2161 O O . ASN B 1 115 ? -0.393 15.594 11.523 1 98.81 115 ASN B O 1
ATOM 2165 N N . VAL B 1 116 ? -0.94 17.703 11.016 1 98.88 116 VAL B N 1
ATOM 2166 C CA . VA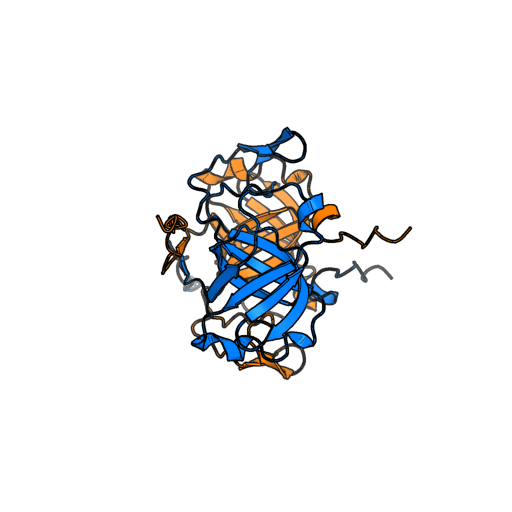L B 1 116 ? -2.27 17.328 10.539 1 98.88 116 VAL B CA 1
ATOM 2167 C C . VAL B 1 116 ? -2.324 17.469 9.016 1 98.88 116 VAL B C 1
ATOM 2169 O O . VAL B 1 116 ? -2.127 18.547 8.477 1 98.88 116 VAL B O 1
ATOM 2172 N N . LEU B 1 117 ? -2.562 16.422 8.312 1 98.88 117 LEU B N 1
ATOM 2173 C CA . LEU B 1 117 ? -2.682 16.359 6.859 1 98.88 117 LEU B CA 1
ATOM 2174 C C . LEU B 1 117 ? -4.145 16.297 6.434 1 98.88 117 LEU B C 1
ATOM 2176 O O . LEU B 1 117 ? -4.887 15.414 6.871 1 98.88 117 LEU B O 1
ATOM 2180 N N . TYR B 1 118 ? -4.598 17.25 5.625 1 98.81 118 TYR B N 1
ATOM 2181 C CA . TYR B 1 118 ? -5.945 17.281 5.066 1 98.81 118 TYR B CA 1
ATOM 2182 C C . TYR B 1 118 ? -5.973 16.688 3.664 1 98.81 118 TYR B C 1
ATOM 2184 O O . TYR B 1 118 ? -5.215 17.109 2.789 1 98.81 118 TYR B O 1
ATOM 2192 N N . VAL B 1 119 ? -6.84 15.758 3.502 1 98.19 119 VAL B N 1
ATOM 2193 C CA . VAL B 1 119 ? -6.895 15.07 2.219 1 98.19 119 VAL B CA 1
ATOM 2194 C C . VAL B 1 119 ? -8.352 14.836 1.815 1 98.19 119 VAL B C 1
ATOM 2196 O O . VAL B 1 119 ? -9.25 14.922 2.65 1 98.19 119 VAL B O 1
ATOM 2199 N N . LYS B 1 120 ? -8.531 14.57 0.599 1 96.06 120 LYS B N 1
ATOM 2200 C CA . LYS B 1 120 ? -9.852 14.266 0.054 1 96.06 120 LYS B CA 1
ATOM 2201 C C . LYS B 1 120 ? -9.875 12.875 -0.575 1 96.06 120 LYS B C 1
ATOM 2203 O O . LYS B 1 120 ? -8.953 12.5 -1.299 1 96.06 120 LYS B O 1
ATOM 2208 N N . GLY B 1 121 ? -10.945 12.141 -0.241 1 93.25 121 GLY B N 1
ATOM 2209 C CA . GLY B 1 121 ? -11.164 10.867 -0.914 1 93.25 121 GLY B CA 1
ATOM 2210 C C . GLY B 1 121 ? -10.578 9.688 -0.16 1 93.25 121 GLY B C 1
ATOM 2211 O O . GLY B 1 121 ? -10.336 8.633 -0.744 1 93.25 121 GLY B O 1
ATOM 2212 N N . LEU B 1 122 ? -10.336 9.797 1.101 1 94.88 122 LEU B N 1
ATOM 2213 C CA . LEU B 1 122 ? -9.758 8.719 1.901 1 94.88 122 LEU B CA 1
ATOM 2214 C C . LEU B 1 122 ? -10.82 7.699 2.289 1 94.88 122 LEU B C 1
ATOM 2216 O O . LEU B 1 122 ? -11.789 8.031 2.979 1 94.88 122 LEU B O 1
ATOM 2220 N N . ASP B 1 123 ? -10.641 6.484 1.842 1 92.06 123 ASP B N 1
ATOM 2221 C CA . ASP B 1 123 ? -11.547 5.383 2.154 1 92.06 123 ASP B CA 1
ATOM 2222 C C . ASP B 1 123 ? -11.141 4.68 3.443 1 92.06 123 ASP B C 1
ATOM 2224 O O . ASP B 1 123 ? -10.734 3.514 3.422 1 92.06 123 ASP B O 1
ATOM 2228 N N . ALA B 1 124 ? -11.219 5.301 4.531 1 94.25 124 ALA B N 1
ATOM 2229 C CA . ALA B 1 124 ? -10.93 4.82 5.883 1 94.25 124 ALA B CA 1
ATOM 2230 C C . ALA B 1 124 ? -11.82 5.512 6.91 1 94.25 124 ALA B C 1
ATOM 2232 O O . ALA B 1 124 ? -11.992 6.73 6.871 1 94.25 124 ALA B O 1
ATOM 2233 N N . ILE B 1 125 ? -12.359 4.801 7.793 1 93.12 125 ILE B N 1
ATOM 2234 C CA . ILE B 1 125 ? -13.32 5.336 8.758 1 93.12 125 ILE B CA 1
ATOM 2235 C C . ILE B 1 125 ? -12.578 6.074 9.867 1 93.12 125 ILE B C 1
ATOM 2237 O O . ILE B 1 125 ? -11.359 5.918 10.023 1 93.12 125 ILE B O 1
ATOM 2241 N N . ASN B 1 126 ? -13.305 6.805 10.586 1 94.56 126 ASN B N 1
ATOM 2242 C CA . ASN B 1 126 ? -12.766 7.547 11.719 1 94.56 126 ASN B CA 1
ATOM 2243 C C . ASN B 1 126 ? -12.008 6.629 12.672 1 94.56 126 ASN B C 1
ATOM 2245 O O . ASN B 1 126 ? -12.469 5.527 12.984 1 94.56 126 ASN B O 1
ATOM 2249 N N . GLY B 1 127 ? -10.797 7.102 13.117 1 96.06 127 GLY B N 1
ATOM 2250 C CA . GLY B 1 127 ? -10.031 6.355 14.094 1 96.06 127 GLY B CA 1
ATOM 2251 C C . GLY B 1 127 ? -9.102 5.332 13.469 1 96.06 127 GLY B C 1
ATOM 2252 O O . GLY B 1 127 ? -8.289 4.711 14.164 1 96.06 127 GLY B O 1
ATOM 2253 N N . THR B 1 128 ? -9.133 5.133 12.172 1 96.94 128 THR B N 1
ATOM 2254 C CA . THR B 1 128 ? -8.312 4.137 11.5 1 96.94 128 THR B CA 1
ATOM 2255 C C . THR B 1 128 ? -6.828 4.457 11.672 1 96.94 128 THR B C 1
ATOM 2257 O O . THR B 1 128 ? -6.395 5.582 11.414 1 96.94 128 THR B O 1
ATOM 2260 N N . PRO B 1 129 ? -6.023 3.486 12.18 1 98.56 129 PRO B N 1
ATOM 2261 C CA . PRO B 1 129 ? -4.578 3.715 12.25 1 98.56 129 PRO B CA 1
ATOM 2262 C C . PRO B 1 129 ? -3.939 3.857 10.867 1 98.56 129 PRO B C 1
ATOM 2264 O O . PRO B 1 129 ? -4.266 3.1 9.953 1 98.56 129 PRO B O 1
ATOM 2267 N N . VAL B 1 130 ? -3.092 4.816 10.727 1 98.88 130 VAL B N 1
ATOM 2268 C CA . VAL B 1 130 ? -2.354 5.035 9.492 1 98.88 130 VAL B CA 1
ATOM 2269 C C . VAL B 1 130 ? -0.953 4.438 9.609 1 98.88 130 VAL B C 1
ATOM 2271 O O . VAL B 1 130 ? -0.282 4.613 10.633 1 98.88 130 VAL B O 1
ATOM 2274 N N . LEU B 1 131 ? -0.532 3.727 8.586 1 98.94 131 LEU B N 1
ATOM 2275 C CA . LEU B 1 131 ? 0.735 3.004 8.633 1 98.94 131 LEU B CA 1
ATOM 2276 C C . LEU B 1 131 ? 1.817 3.752 7.863 1 98.94 131 LEU B C 1
ATOM 2278 O O . LEU B 1 131 ? 2.996 3.691 8.219 1 98.94 131 LEU B O 1
ATOM 2282 N N . ASP B 1 132 ? 1.456 4.391 6.754 1 98.94 132 ASP B N 1
ATOM 2283 C CA . ASP B 1 132 ? 2.438 5.074 5.918 1 98.94 132 ASP B CA 1
ATOM 2284 C C . ASP B 1 132 ? 1.757 6.051 4.961 1 98.94 132 ASP B C 1
ATOM 2286 O O . ASP B 1 132 ? 0.549 5.961 4.73 1 98.94 132 ASP B O 1
ATOM 2290 N N . ILE B 1 133 ? 2.475 6.965 4.48 1 98.94 133 ILE B N 1
ATOM 2291 C CA . ILE B 1 133 ? 2.104 7.934 3.451 1 98.94 133 ILE B CA 1
ATOM 2292 C C . ILE B 1 133 ? 3.176 7.965 2.363 1 98.94 133 ILE B C 1
ATOM 2294 O O . ILE B 1 133 ? 4.371 7.98 2.662 1 98.94 133 ILE B O 1
ATOM 2298 N N . LYS B 1 134 ? 2.791 7.863 1.139 1 98.56 134 LYS B N 1
ATOM 2299 C CA . LYS B 1 134 ? 3.719 7.914 0.012 1 98.56 134 LYS B CA 1
ATOM 2300 C C . LYS B 1 134 ? 3.209 8.852 -1.076 1 98.56 134 LYS B C 1
ATOM 2302 O O . LYS B 1 134 ? 2.002 8.961 -1.298 1 98.56 134 LYS B O 1
ATOM 2307 N N . PRO B 1 135 ? 4.121 9.484 -1.743 1 98.19 135 PRO B N 1
ATOM 2308 C CA . PRO B 1 135 ? 3.678 10.289 -2.889 1 98.19 135 PRO B CA 1
ATOM 2309 C C . PRO B 1 135 ? 3.182 9.43 -4.051 1 98.19 135 PRO B C 1
ATOM 2311 O O . PRO B 1 135 ? 3.723 8.352 -4.301 1 98.19 135 PRO B O 1
ATOM 2314 N N . TYR B 1 136 ? 2.109 9.867 -4.684 1 96.5 136 TYR B N 1
ATOM 2315 C CA . TYR B 1 136 ? 1.768 9.375 -6.012 1 96.5 136 TYR B CA 1
ATOM 2316 C C . TYR B 1 136 ? 2.682 9.984 -7.07 1 96.5 136 TYR B C 1
ATOM 2318 O O . TYR B 1 136 ? 2.674 11.195 -7.277 1 96.5 136 TYR B O 1
ATOM 2326 N N . ILE B 1 137 ? 3.439 9.203 -7.676 1 91.62 137 ILE B N 1
ATOM 2327 C CA . ILE B 1 137 ? 4.367 9.672 -8.695 1 91.62 137 ILE B CA 1
ATOM 2328 C C . ILE B 1 137 ? 3.918 9.18 -10.07 1 91.62 137 ILE B C 1
ATOM 2330 O O . ILE B 1 137 ? 4.02 7.988 -10.375 1 91.62 137 ILE B O 1
ATOM 2334 N N . LYS B 1 138 ? 3.451 10.078 -10.898 1 87 138 LYS B N 1
ATOM 2335 C CA . LYS B 1 138 ? 2.836 9.766 -12.18 1 87 138 LYS B CA 1
ATOM 2336 C C . LYS B 1 138 ? 3.777 8.938 -13.055 1 87 138 LYS B C 1
ATOM 2338 O O . LYS B 1 138 ? 3.367 7.941 -13.648 1 87 138 LYS B O 1
ATOM 2343 N N . LYS B 1 139 ? 5.078 9.312 -13.164 1 82.31 139 LYS B N 1
ATOM 2344 C CA . LYS B 1 139 ? 6.059 8.625 -14.008 1 82.31 139 LYS B CA 1
ATOM 2345 C C . LYS B 1 139 ? 6.234 7.176 -13.578 1 82.31 139 LYS B C 1
ATOM 2347 O O . LYS B 1 139 ? 6.457 6.297 -14.406 1 82.31 139 LYS B O 1
ATOM 2352 N N . LEU B 1 140 ? 6.062 6.953 -12.297 1 81.38 140 LEU B N 1
ATOM 2353 C CA . LEU B 1 140 ? 6.219 5.609 -11.742 1 81.38 140 LEU B CA 1
ATOM 2354 C C . LEU B 1 140 ? 4.945 4.793 -11.93 1 81.38 140 LEU B C 1
ATOM 2356 O O . LEU B 1 140 ? 5.004 3.594 -12.195 1 81.38 140 LEU B O 1
ATOM 2360 N N . GLU B 1 141 ? 3.822 5.445 -11.797 1 82.44 141 GLU B N 1
ATOM 2361 C CA . GLU B 1 141 ? 2.545 4.742 -11.742 1 82.44 141 GLU B CA 1
ATOM 2362 C C . GLU B 1 141 ? 1.976 4.527 -13.141 1 82.44 141 GLU B C 1
ATOM 2364 O O . GLU B 1 141 ? 1.233 3.57 -13.375 1 82.44 141 GLU B O 1
ATOM 2369 N N . GLU B 1 142 ? 2.244 5.449 -14.031 1 73.06 142 GLU B N 1
ATOM 2370 C CA . GLU B 1 142 ? 1.609 5.398 -15.352 1 73.06 142 GLU B CA 1
ATOM 2371 C C . GLU B 1 142 ? 2.611 5.004 -16.438 1 73.06 142 GLU B C 1
ATOM 2373 O O . GLU B 1 142 ? 2.398 5.281 -17.609 1 73.06 142 GLU B O 1
ATOM 2378 N N . LYS B 1 143 ? 3.826 4.406 -16.094 1 64.44 143 LYS B N 1
ATOM 2379 C CA . LYS B 1 143 ? 4.84 4.074 -17.094 1 64.44 143 LYS B CA 1
ATOM 2380 C C . LYS B 1 143 ? 4.219 3.361 -18.281 1 64.44 143 LYS B C 1
ATOM 2382 O O . LYS B 1 143 ? 3.523 2.355 -18.125 1 64.44 143 LYS B O 1
ATOM 2387 N N . THR B 1 144 ? 3.801 4.121 -19.266 1 52.84 144 THR B N 1
ATOM 2388 C CA . THR B 1 144 ? 3.379 3.707 -20.594 1 52.84 144 THR B CA 1
ATOM 2389 C C . THR B 1 144 ? 4.52 3.004 -21.328 1 52.84 144 THR B C 1
ATOM 2391 O O . THR B 1 144 ? 5.691 3.289 -21.078 1 52.84 144 THR B O 1
ATOM 2394 N N . GLU B 1 145 ? 4.344 1.836 -21.844 1 48.47 145 GLU B N 1
ATOM 2395 C CA . GLU B 1 145 ? 5.156 1.141 -22.828 1 48.47 145 GLU B CA 1
ATOM 2396 C C . GLU B 1 145 ? 5.883 2.129 -23.75 1 48.47 145 GLU B C 1
ATOM 2398 O O . GLU B 1 145 ? 5.273 2.715 -24.641 1 48.47 145 GLU B O 1
ATOM 2403 N N . GLU B 1 146 ? 6.477 3.146 -23.359 1 42.22 146 GLU B N 1
ATOM 2404 C CA . GLU B 1 146 ? 7.141 3.84 -24.453 1 42.22 146 GLU B CA 1
ATOM 2405 C C . GLU B 1 146 ? 8.008 2.881 -25.281 1 42.22 146 GLU B C 1
ATOM 2407 O O . GLU B 1 146 ? 9.234 2.924 -25.188 1 42.22 146 GLU B O 1
ATOM 2412 N N . SER B 1 147 ? 8.086 1.593 -25.156 1 37.31 147 SER B N 1
ATOM 2413 C CA . SER B 1 147 ? 9.023 0.969 -26.078 1 37.31 147 SER B CA 1
ATOM 2414 C C . SER B 1 147 ? 8.75 1.395 -27.516 1 37.31 147 SER B C 1
ATOM 2416 O O . SER B 1 147 ? 9.68 1.494 -28.328 1 37.31 147 SER B O 1
ATOM 2418 N N . LYS B 1 148 ? 7.602 0.998 -28.156 1 36.59 148 LYS B N 1
ATOM 2419 C CA . LYS B 1 148 ? 7.73 0.513 -29.516 1 36.59 148 LYS B CA 1
ATOM 2420 C C . LYS B 1 148 ? 7.93 1.668 -30.5 1 36.59 148 LYS B C 1
ATOM 2422 O O . LYS B 1 148 ? 7.812 1.49 -31.719 1 36.59 148 LYS B O 1
ATOM 2427 N N . ASP B 1 149 ? 8.109 3.027 -30.203 1 30.3 149 ASP B N 1
ATOM 2428 C CA . ASP B 1 149 ? 8.562 3.648 -31.453 1 30.3 149 ASP B CA 1
ATOM 2429 C C . ASP B 1 149 ? 10.062 3.453 -31.641 1 30.3 149 ASP B C 1
ATOM 2431 O O . ASP B 1 149 ? 10.844 3.576 -30.688 1 30.3 149 ASP B O 1
#

Nearest PDB structures (foldseek):
  2nv4-assembly1_B  TM=9.288E-01  e=4.185E-14  Archaeoglobus fulgidus
  7btu-assembly1_A  TM=8.359E-01  e=1.349E-11  Pseudomonas aeruginosa
  7btz-assembly1_A  TM=8.503E-01  e=1.721E-10  Pseudomonas aeruginosa
  3okx-assembly1_A  TM=8.264E-01  e=2.658E-10  Rhodopseudomonas palustris CGA009
  3okx-assembly1_B  TM=7.895E-01  e=1.042E-09  Rhodopseudomonas palustris CGA009

Foldseek 3Di:
DPPPPPPPVPPDDPDDDADFQWFKADDFPDQDDQVVQQADKIKTQGDLVCQCVCPCVVVAFKKKWKFFPPVADAADQWDAADPPRDIDGPVRHQDCHDPGRIHIDMWTWDDDDRRMTMTGRDRDGGGIGTGDMGGDDCCVPVVDCVPPD/DPPPPDPPVPPDDPDDDADFQWFKADDFPDQDDQVVQQFDKIKTQGDLVCQCVCPCVVVAFKKKWKFFPPVADAADQWDAADPPRDIDGPVVHQDCHDPGRIHIDMWTWDDDDRRMTMTGRDRDGGGIGTGDMGGDDCCVPVVDCVPDD

InterPro domains:
  IPR023368 Uncharacterised protein family UPF0066, conserved site [PS01318] (89-100)
  IPR023370 TrmO-like, N-terminal domain [PF01980] (40-139)
  IPR023370 TrmO-like, N-terminal domain [PS51668] (18-145)
  IPR023370 TrmO-like, N-terminal domain [TIGR00104] (16-143)
  IPR023370 TrmO-like, N-terminal domain [cd09281] (20-136)
  IPR036413 YaeB-like superfamily [SSF118196] (16-140)
  IPR036414 YaeB, N-terminal domain superfamily [G3DSA:2.40.30.70] (1-141)
  IPR040372 YaeB-like [PTHR12818] (12-143)

Radius of gyration: 19.43 Å; Cα contacts (8 Å, |Δi|>4): 644; chains: 2; bounding box: 64×51×64 Å

pLDDT: mean 87.21, std 19.45, range [25.5, 98.94]

Solvent-accessible surface area (backbone atoms only — not comparable to full-atom values): 16663 Å² total; per-residue (Å²): 133,82,80,76,80,81,72,75,65,72,74,69,64,72,60,46,77,35,47,52,48,28,29,30,48,51,89,37,85,54,93,68,63,69,82,68,34,55,75,34,71,35,35,37,44,37,40,71,92,51,32,62,16,49,37,68,38,86,77,45,61,36,30,35,41,30,24,40,38,83,85,42,79,60,63,50,45,62,44,65,40,85,89,80,62,47,78,32,5,36,39,40,34,86,63,56,36,34,95,42,33,67,44,77,34,69,25,39,56,72,53,71,60,83,36,33,39,34,31,29,23,59,85,66,36,44,59,32,35,26,44,47,48,30,53,58,49,63,76,74,74,57,65,63,82,68,64,87,118,134,81,80,73,81,80,68,77,62,74,76,70,64,72,62,46,77,36,47,51,47,27,28,32,48,50,90,36,84,54,91,69,63,70,82,68,33,57,76,33,71,35,33,36,44,39,41,71,94,50,31,63,16,48,38,68,40,86,78,45,62,35,30,35,41,31,26,40,39,84,85,42,76,60,65,50,46,61,42,65,39,85,90,79,61,47,77,31,5,37,40,40,32,85,64,55,37,34,95,41,32,67,43,78,32,69,25,38,54,72,50,71,59,83,37,33,39,34,31,30,22,60,85,65,35,44,59,32,34,25,43,46,49,29,53,58,49,64,75,75,73,59,66,64,82,74,60,87,122

Organism: Methanosarcina acetivorans (strain ATCC 35395 / DSM 2834 / JCM 12185 / C2A) (NCBI:txid188937)

Secondary structure (DSSP, 8-state):
----------PPPS-EEE---EEEESS--S---HHHHTT-EEEEEE-GGGGGGGTTGGG-SEEEEEEE-TT-----SEEE-TTT--EEEGGGS--S-SSS-EEEEEEEEEEEETTEEEEE-----TTPEEEEEEE--HHHHS----TT-/----------PPPS-EEE---EEEESS--S---HHHHTT-EEEEEE-GGGGGGGTTGGG-SEEEEEEE-TT-----SEEE-TTT--EEEGGGS--S-SSS-EEEEEEEEEEEETTEEEEE-----TTPEEEEEEE--HHHHS-------

Sequence (298 aa):
MRQKMNESAEPIPEKVEFTPIGYVENDYLEPGHNEEIYGKVSKIILRKDLEDGLYRVDELEKLYILFYFSKSKGYKLIHRRHYDGEMSGVFASRSPFRPNGIGLTIVEFLKVEGNVLYVKGLDAINGTPVLDIKPYIKKLEEKTEESKDMRQKMNESAEPIPEKVEFTPIGYVENDYLEPGHNEEIYGKVSKIILRKDLEDGLYRVDELEKLYILFYFSKSKGYKLIHRRHYDGEMSGVFASRSPFRPNGIGLTIVEFLKVEGNVLYVKGLDAINGTPVLDIKPYIKKLEEKTEESKD